Protein AF-A0A0Q5PG07-F1 (afdb_monomer_lite)

Structure (mmCIF, N/CA/C/O backbone):
data_AF-A0A0Q5PG07-F1
#
_entry.id   AF-A0A0Q5PG07-F1
#
loop_
_atom_site.group_PDB
_atom_site.id
_atom_site.type_symbol
_atom_site.label_atom_id
_atom_site.label_alt_id
_atom_site.label_comp_id
_atom_site.label_asym_id
_atom_site.label_entity_id
_atom_site.label_seq_id
_atom_site.pdbx_PDB_ins_code
_atom_site.Cartn_x
_atom_site.Cartn_y
_atom_site.Cartn_z
_atom_site.occupancy
_atom_site.B_iso_or_equiv
_atom_site.auth_seq_id
_atom_site.auth_comp_id
_atom_site.auth_asym_id
_atom_site.auth_atom_id
_atom_site.pdbx_PDB_model_num
ATOM 1 N N . MET A 1 1 ? 22.682 -9.432 -41.809 1.00 33.34 1 MET A N 1
ATOM 2 C CA . MET A 1 1 ? 21.881 -8.929 -40.675 1.00 33.34 1 MET A CA 1
ATOM 3 C C . MET A 1 1 ? 22.397 -7.545 -40.337 1.00 33.34 1 MET A C 1
ATOM 5 O O . MET A 1 1 ? 23.515 -7.446 -39.852 1.00 33.34 1 MET A O 1
ATOM 9 N N . GLN A 1 2 ? 21.659 -6.489 -40.675 1.00 31.22 2 GLN A N 1
ATOM 10 C CA . GLN A 1 2 ? 21.910 -5.176 -40.081 1.00 31.22 2 GLN A CA 1
ATOM 11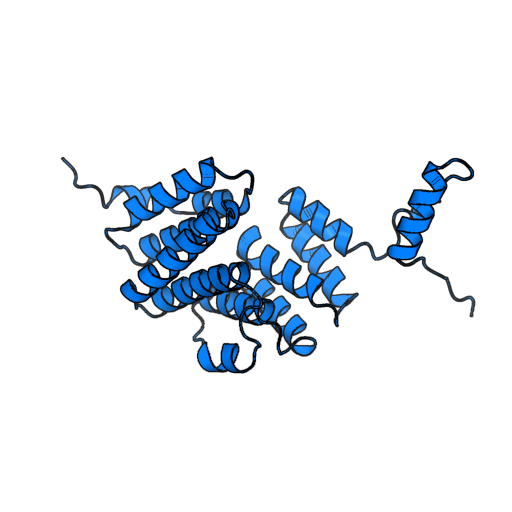 C C . GLN A 1 2 ? 21.267 -5.208 -38.696 1.00 31.22 2 GLN A C 1
ATOM 13 O O . GLN A 1 2 ? 20.063 -5.419 -38.592 1.00 31.22 2 GLN A O 1
ATOM 18 N N . ALA A 1 3 ? 22.082 -5.098 -37.650 1.00 30.95 3 ALA A N 1
ATOM 19 C CA . ALA A 1 3 ? 21.586 -4.846 -36.308 1.00 30.95 3 ALA A CA 1
ATOM 20 C C . ALA A 1 3 ? 21.079 -3.400 -36.282 1.00 30.95 3 ALA A C 1
ATOM 22 O O . ALA A 1 3 ? 21.866 -2.469 -36.458 1.00 30.95 3 ALA A O 1
ATOM 23 N N . THR A 1 4 ? 19.772 -3.213 -36.133 1.00 37.56 4 THR A N 1
ATOM 24 C CA . THR A 1 4 ? 19.194 -1.904 -35.836 1.00 37.56 4 THR A CA 1
ATOM 25 C C . THR A 1 4 ? 19.628 -1.558 -34.415 1.00 37.56 4 THR A C 1
ATOM 27 O O . THR A 1 4 ? 19.219 -2.218 -33.465 1.00 37.56 4 THR A O 1
ATOM 30 N N . ILE A 1 5 ? 20.546 -0.603 -34.268 1.00 48.62 5 ILE A N 1
ATOM 31 C CA . ILE A 1 5 ? 20.974 -0.105 -32.958 1.00 48.62 5 ILE A CA 1
ATOM 32 C C . ILE A 1 5 ? 19.879 0.855 -32.499 1.00 48.62 5 ILE A C 1
ATOM 34 O O . ILE A 1 5 ? 19.921 2.044 -32.811 1.00 48.62 5 ILE A O 1
ATOM 38 N N . GLU A 1 6 ? 18.852 0.325 -31.844 1.00 55.38 6 GLU A N 1
ATOM 39 C CA . GLU A 1 6 ? 17.862 1.159 -31.171 1.00 55.38 6 GLU A CA 1
ATOM 40 C C . GLU A 1 6 ? 18.513 1.773 -29.920 1.00 55.38 6 GLU A C 1
ATOM 42 O O . GLU A 1 6 ? 19.128 1.050 -29.129 1.00 55.38 6 GLU A O 1
ATOM 47 N N . PRO A 1 7 ? 18.484 3.108 -29.764 1.00 58.16 7 PRO A N 1
ATOM 48 C CA . PRO A 1 7 ? 19.095 3.764 -28.618 1.00 58.16 7 PRO A CA 1
ATOM 49 C C . PRO A 1 7 ? 18.337 3.400 -27.338 1.00 58.16 7 PRO A C 1
ATOM 51 O O . PRO A 1 7 ? 17.114 3.492 -27.284 1.00 58.16 7 PRO A O 1
ATOM 54 N N . THR A 1 8 ? 19.074 3.018 -26.294 1.00 64.12 8 THR A N 1
ATOM 55 C CA . THR A 1 8 ? 18.517 2.833 -24.947 1.00 64.12 8 THR A CA 1
ATOM 56 C C . THR A 1 8 ? 18.081 4.174 -24.354 1.00 64.12 8 THR A C 1
ATOM 58 O O . THR A 1 8 ? 18.558 5.225 -24.778 1.00 64.12 8 THR A O 1
ATOM 61 N N . GLU A 1 9 ? 17.229 4.160 -23.329 1.00 61.06 9 GLU A N 1
ATOM 62 C CA . GLU A 1 9 ? 16.719 5.374 -22.669 1.00 61.06 9 GLU A CA 1
ATOM 63 C C . GLU A 1 9 ? 17.849 6.274 -22.127 1.00 61.06 9 GLU A C 1
ATOM 65 O O . GLU A 1 9 ? 17.837 7.489 -22.315 1.00 61.06 9 GLU A O 1
ATOM 70 N N . ASN A 1 10 ? 18.916 5.673 -21.589 1.00 59.66 10 ASN A N 1
ATOM 71 C CA . ASN A 1 10 ? 20.125 6.397 -21.181 1.00 59.66 10 ASN A CA 1
ATOM 72 C C . ASN A 1 10 ? 20.857 7.052 -22.365 1.00 59.66 10 ASN A C 1
ATOM 74 O O . ASN A 1 10 ? 21.346 8.176 -22.249 1.00 59.66 10 ASN A O 1
ATOM 78 N N . ALA A 1 11 ? 20.933 6.366 -23.511 1.00 68.00 11 ALA A N 1
ATOM 79 C CA . ALA A 1 11 ? 21.526 6.931 -24.720 1.00 68.00 11 ALA A CA 1
ATOM 80 C C . ALA A 1 11 ? 20.650 8.058 -25.291 1.00 68.00 11 ALA A C 1
ATOM 82 O O . ALA A 1 11 ? 21.178 9.088 -25.704 1.00 68.00 11 ALA A O 1
ATOM 83 N N . ALA A 1 12 ? 19.325 7.902 -25.255 1.00 68.56 12 ALA A N 1
ATOM 84 C CA . ALA A 1 12 ? 18.359 8.924 -25.642 1.00 68.56 12 ALA A CA 1
ATOM 85 C C . ALA A 1 12 ? 18.483 10.189 -24.777 1.00 68.56 12 ALA A C 1
ATOM 87 O O . ALA A 1 12 ? 18.618 11.282 -25.325 1.00 68.56 12 ALA A O 1
ATOM 88 N N . ALA A 1 13 ? 18.544 10.044 -23.449 1.00 62.97 13 ALA A N 1
ATOM 89 C CA . ALA A 1 13 ? 18.707 11.157 -22.513 1.00 62.97 13 ALA A CA 1
ATOM 90 C C . ALA A 1 13 ? 20.027 11.919 -22.730 1.00 62.97 13 ALA A C 1
ATOM 92 O O . ALA A 1 13 ? 20.061 13.151 -22.717 1.00 62.97 13 ALA A O 1
ATOM 93 N N . GLN A 1 14 ? 21.126 11.201 -22.987 1.00 68.75 14 GLN A N 1
ATOM 94 C CA . GLN A 1 14 ? 22.420 11.822 -23.275 1.00 68.75 14 GLN A CA 1
ATOM 95 C C . GLN A 1 14 ? 22.417 12.567 -24.621 1.00 68.75 14 GLN A C 1
ATOM 97 O O . GLN A 1 14 ? 22.994 13.650 -24.736 1.00 68.75 14 GLN A O 1
ATOM 102 N N . ILE A 1 15 ? 21.736 12.017 -25.630 1.00 72.81 15 ILE A N 1
ATOM 103 C CA . ILE A 1 15 ? 21.563 12.653 -26.941 1.00 72.81 15 ILE A CA 1
ATOM 104 C C . ILE A 1 15 ? 20.667 13.897 -26.836 1.00 72.81 15 ILE A C 1
ATOM 106 O O . ILE A 1 15 ? 20.974 14.917 -27.457 1.00 72.81 15 ILE A O 1
ATOM 110 N N . GLU A 1 16 ? 19.595 13.849 -26.041 1.00 69.62 16 GLU A N 1
ATOM 111 C CA . GLU A 1 16 ? 18.730 15.000 -25.776 1.00 69.62 16 GLU A CA 1
ATOM 112 C C . GLU A 1 16 ? 19.514 16.135 -25.112 1.00 69.62 16 GLU A C 1
ATOM 114 O O . GLU A 1 16 ? 19.501 17.263 -25.613 1.00 69.62 16 GLU A O 1
ATOM 119 N N . PHE A 1 17 ? 20.262 15.826 -24.050 1.00 70.06 17 PHE A N 1
ATOM 120 C CA . PHE A 1 17 ? 21.088 16.791 -23.327 1.00 70.06 17 PHE A CA 1
ATOM 121 C C . PHE A 1 17 ? 22.093 17.506 -24.243 1.00 70.06 17 PHE A C 1
ATOM 123 O O . PHE A 1 17 ? 22.207 18.731 -24.210 1.00 70.06 17 PHE A O 1
ATOM 130 N N . GLU A 1 18 ? 22.788 16.769 -25.112 1.00 75.56 18 GLU A N 1
ATOM 131 C CA . GLU A 1 18 ? 23.736 17.360 -26.064 1.00 75.56 18 GLU A CA 1
ATOM 132 C C . GLU A 1 18 ? 23.033 18.148 -27.185 1.00 75.56 18 GLU A C 1
ATOM 134 O O . GLU A 1 18 ? 23.537 19.190 -27.610 1.00 75.56 18 GLU A O 1
ATOM 139 N N . SER A 1 19 ? 21.831 17.743 -27.617 1.00 77.38 19 SER A N 1
ATOM 140 C CA . SER A 1 19 ? 21.056 18.503 -28.612 1.00 77.38 19 SER A CA 1
ATOM 141 C C . SER A 1 19 ? 20.649 19.901 -28.112 1.00 77.38 19 SER A C 1
ATOM 143 O O . SER A 1 19 ? 20.630 20.860 -28.887 1.00 77.38 19 SER A O 1
ATOM 145 N N . GLN A 1 20 ? 20.410 20.052 -26.802 1.00 72.06 20 GLN A N 1
ATOM 146 C CA . GLN A 1 20 ? 20.064 21.331 -26.168 1.00 72.06 20 GLN A CA 1
ATOM 147 C C . GLN A 1 20 ? 21.247 22.312 -26.090 1.00 72.06 20 GLN A C 1
ATOM 149 O O . GLN A 1 20 ? 21.038 23.518 -25.954 1.00 72.06 20 GLN A O 1
ATOM 154 N N . ARG A 1 21 ? 22.491 21.828 -26.214 1.00 77.44 21 ARG A N 1
ATOM 155 C CA . ARG A 1 21 ? 23.713 22.657 -26.167 1.00 77.44 21 ARG A CA 1
ATOM 156 C C . ARG A 1 21 ? 24.058 23.307 -27.511 1.00 77.44 21 ARG A C 1
ATOM 158 O O . ARG A 1 21 ? 25.001 24.092 -27.578 1.00 77.44 21 ARG A O 1
ATOM 165 N N . GLY A 1 22 ? 23.255 23.037 -28.543 1.00 64.12 22 GLY A N 1
ATOM 166 C CA . GLY A 1 22 ? 23.395 23.596 -29.882 1.00 64.12 22 GLY A CA 1
ATOM 167 C C . GLY A 1 22 ? 24.448 22.849 -30.699 1.00 64.12 22 GLY A C 1
ATOM 168 O O . GLY A 1 22 ? 25.639 22.912 -30.416 1.00 64.12 22 GLY A O 1
ATOM 169 N N . GLY A 1 23 ? 24.010 22.145 -31.743 1.00 71.75 23 GLY A N 1
ATOM 170 C CA . GLY A 1 23 ? 24.919 21.429 -32.648 1.00 71.75 23 GLY A CA 1
ATOM 171 C C . GLY A 1 23 ? 24.227 20.445 -33.586 1.00 71.75 23 GLY A C 1
ATOM 172 O O . GLY A 1 23 ? 24.716 20.205 -34.685 1.00 71.75 23 GLY A O 1
ATOM 173 N N . PHE A 1 24 ? 23.067 19.920 -33.193 1.00 77.56 24 PHE A N 1
ATOM 174 C CA . PHE A 1 24 ? 22.175 19.130 -34.043 1.00 77.56 24 PHE A CA 1
ATOM 175 C C . PHE A 1 24 ? 20.787 19.030 -33.390 1.00 77.56 24 PHE A C 1
ATOM 177 O O . PHE A 1 24 ? 20.650 19.216 -32.184 1.00 77.56 24 PHE A O 1
ATOM 184 N N . THR A 1 25 ? 19.756 18.719 -34.177 1.00 74.50 25 THR A N 1
ATOM 185 C CA . THR A 1 25 ? 18.422 18.371 -33.664 1.00 74.50 25 THR A CA 1
ATOM 186 C C . THR A 1 25 ? 18.287 16.855 -33.668 1.00 74.50 25 THR A C 1
ATOM 188 O O . THR A 1 25 ? 18.406 16.230 -34.724 1.00 74.50 25 THR A O 1
ATOM 191 N N . ALA A 1 26 ? 18.063 16.254 -32.500 1.00 68.75 26 ALA A N 1
ATOM 192 C CA . ALA A 1 26 ? 17.883 14.812 -32.399 1.00 68.75 26 ALA A CA 1
ATOM 193 C C . ALA A 1 26 ? 16.580 14.375 -33.107 1.00 68.75 26 ALA A C 1
ATOM 195 O O . ALA A 1 26 ? 15.546 15.033 -32.953 1.00 68.75 26 ALA A O 1
ATOM 196 N N . PRO A 1 27 ? 16.591 13.278 -33.891 1.00 70.06 27 PRO A N 1
ATOM 197 C CA . PRO A 1 27 ? 15.373 12.737 -34.484 1.00 70.06 27 PRO A CA 1
ATOM 198 C C . PRO A 1 27 ? 14.351 12.366 -33.406 1.00 70.06 27 PRO A C 1
ATOM 200 O O . PRO A 1 27 ? 14.714 11.824 -32.364 1.00 70.06 27 PRO A O 1
ATOM 203 N N . LYS A 1 28 ? 13.056 12.570 -33.679 1.00 60.22 28 LYS A N 1
ATOM 204 C CA . LYS A 1 28 ? 11.976 12.260 -32.724 1.00 60.22 28 LYS A CA 1
ATOM 205 C C . LYS A 1 28 ? 12.009 10.806 -32.229 1.00 60.22 28 LYS A C 1
ATOM 207 O O . LYS A 1 28 ? 11.736 10.573 -31.067 1.00 60.22 28 LYS A O 1
ATOM 212 N N . ALA A 1 29 ? 12.412 9.859 -33.077 1.00 60.31 29 ALA A N 1
ATOM 213 C CA . ALA A 1 29 ? 12.568 8.445 -32.716 1.00 60.31 29 ALA A CA 1
ATOM 214 C C . ALA A 1 29 ? 13.730 8.158 -31.740 1.00 60.31 29 ALA A C 1
ATOM 216 O O . ALA A 1 29 ? 13.775 7.091 -31.147 1.00 60.31 29 ALA A O 1
ATOM 217 N N . VAL A 1 30 ? 14.678 9.088 -31.589 1.00 62.06 30 VAL A N 1
ATOM 218 C CA . VAL A 1 30 ? 15.785 9.002 -30.622 1.00 62.06 30 VAL A CA 1
ATOM 219 C C . VAL A 1 30 ? 15.411 9.680 -29.306 1.00 62.06 30 VAL A C 1
ATOM 221 O O . VAL A 1 30 ? 15.828 9.221 -28.256 1.00 62.06 30 VAL A O 1
ATOM 224 N N . LEU A 1 31 ? 14.608 10.748 -29.362 1.00 56.44 31 LEU A N 1
ATOM 225 C CA . LEU A 1 31 ? 14.049 11.425 -28.181 1.00 56.44 31 LEU A CA 1
ATOM 226 C C . LEU A 1 31 ? 12.860 10.670 -27.569 1.00 56.44 31 LEU A C 1
ATOM 228 O O . LEU A 1 31 ? 12.540 10.836 -26.401 1.00 56.44 31 LEU A O 1
ATOM 232 N N . GLN A 1 32 ? 12.185 9.861 -28.380 1.00 58.25 32 GLN A N 1
ATOM 233 C CA . GLN A 1 32 ? 11.109 8.962 -27.986 1.00 58.25 32 GLN A CA 1
ATOM 234 C C . GLN A 1 32 ? 11.487 7.561 -28.468 1.00 58.25 32 GLN A C 1
ATOM 236 O O . GLN A 1 32 ? 10.929 7.096 -29.471 1.00 58.25 32 GLN A O 1
ATOM 241 N N . PRO A 1 33 ? 12.500 6.928 -27.846 1.00 57.56 33 PRO A N 1
ATOM 242 C CA . PRO A 1 33 ? 12.874 5.574 -28.214 1.00 57.56 33 PRO A CA 1
ATOM 243 C C . PRO A 1 33 ? 11.658 4.655 -28.053 1.00 57.56 33 PRO A C 1
ATOM 245 O O . PRO A 1 33 ? 10.858 4.803 -27.123 1.00 57.56 33 PRO A O 1
ATOM 248 N N . GLN A 1 34 ? 11.502 3.701 -28.973 1.00 49.38 34 GLN A N 1
ATOM 249 C CA . GLN A 1 34 ? 10.618 2.564 -28.722 1.00 49.38 34 GLN A CA 1
ATOM 250 C C . GLN A 1 34 ? 11.059 1.923 -27.396 1.00 49.38 34 GLN A C 1
ATOM 252 O O . GLN A 1 34 ? 12.247 1.681 -27.209 1.00 49.38 34 GLN A O 1
ATOM 257 N N . GLY A 1 35 ? 10.130 1.721 -26.458 1.00 55.28 35 GLY A N 1
ATOM 258 C CA . GLY A 1 35 ? 10.460 1.194 -25.128 1.00 55.28 35 GLY A CA 1
ATOM 259 C C . GLY A 1 35 ? 10.564 2.220 -23.993 1.00 55.28 35 GLY A C 1
ATOM 260 O O . GLY A 1 35 ? 10.973 1.843 -22.902 1.00 55.28 35 GLY A O 1
ATOM 261 N N . SER A 1 36 ? 10.124 3.475 -24.165 1.00 73.69 36 SER A N 1
ATOM 262 C CA . SER A 1 36 ? 9.955 4.429 -23.046 1.00 73.69 36 SER A CA 1
ATOM 263 C C . SER A 1 36 ? 8.741 4.088 -22.152 1.00 73.69 36 SER A C 1
ATOM 265 O O . SER A 1 36 ? 7.904 4.946 -21.847 1.00 73.69 36 SER A O 1
ATOM 267 N N . PHE A 1 37 ? 8.566 2.810 -21.805 1.00 90.69 37 PHE A N 1
ATOM 268 C CA . PHE A 1 37 ? 7.412 2.327 -21.049 1.00 90.69 37 PHE A CA 1
ATOM 269 C C . PHE A 1 37 ? 7.395 2.891 -19.628 1.00 90.69 37 PHE A C 1
ATOM 271 O O . PHE A 1 37 ? 6.318 3.206 -19.129 1.00 90.69 37 PHE A O 1
ATOM 278 N N . GLU A 1 38 ? 8.568 3.087 -19.014 1.00 91.44 38 GLU A N 1
ATOM 279 C CA . GLU A 1 38 ? 8.707 3.783 -17.732 1.00 91.44 38 GLU A CA 1
ATOM 280 C C . GLU A 1 38 ? 8.146 5.203 -17.818 1.00 91.44 38 GLU A C 1
ATOM 282 O O . GLU A 1 38 ? 7.210 5.549 -17.093 1.00 91.44 38 GLU A O 1
ATOM 287 N N . ALA A 1 39 ? 8.665 6.009 -18.749 1.00 89.44 39 ALA A N 1
ATOM 288 C CA . ALA A 1 39 ? 8.233 7.391 -18.922 1.00 89.44 39 ALA A CA 1
ATOM 289 C C . ALA A 1 39 ? 6.724 7.483 -19.204 1.00 89.44 39 ALA A C 1
ATOM 291 O O . ALA A 1 39 ? 6.031 8.288 -18.582 1.00 89.44 39 ALA A O 1
ATOM 292 N N . ALA A 1 40 ? 6.199 6.612 -20.073 1.00 91.31 40 ALA A N 1
ATOM 293 C CA . ALA A 1 40 ? 4.772 6.546 -20.378 1.00 91.31 40 ALA A CA 1
ATOM 294 C C . ALA A 1 40 ? 3.932 6.172 -19.145 1.00 91.31 40 ALA A C 1
ATOM 296 O O . ALA A 1 40 ? 2.879 6.765 -18.908 1.00 91.31 40 ALA A O 1
ATOM 297 N N . ALA A 1 41 ? 4.400 5.220 -18.334 1.00 94.56 41 ALA A N 1
ATOM 298 C CA . ALA A 1 41 ? 3.711 4.801 -17.123 1.00 94.56 41 ALA A CA 1
ATOM 299 C C . ALA A 1 41 ? 3.689 5.921 -16.072 1.00 94.56 41 ALA A C 1
ATOM 301 O O . ALA A 1 41 ? 2.635 6.220 -15.503 1.00 94.56 41 ALA A O 1
ATOM 302 N N . ILE A 1 42 ? 4.825 6.588 -15.852 1.00 92.56 42 ILE A N 1
ATOM 303 C CA . ILE A 1 42 ? 4.950 7.717 -14.922 1.00 92.56 42 ILE A CA 1
ATOM 304 C C . ILE A 1 42 ? 4.097 8.906 -15.387 1.00 92.56 42 ILE A C 1
ATOM 306 O O . ILE A 1 42 ? 3.388 9.500 -14.573 1.00 92.56 42 ILE A O 1
ATOM 310 N N . GLU A 1 43 ? 4.116 9.233 -16.681 1.00 92.25 43 GLU A N 1
ATOM 311 C CA . GLU A 1 43 ? 3.302 10.305 -17.266 1.00 92.25 43 GLU A CA 1
ATOM 312 C C . GLU A 1 43 ? 1.803 10.018 -17.109 1.00 92.25 43 GLU A C 1
ATOM 314 O O . GLU A 1 43 ? 1.051 10.889 -16.662 1.00 92.25 43 GLU A O 1
ATOM 319 N N . ALA A 1 44 ? 1.365 8.794 -17.423 1.00 94.12 44 ALA A N 1
ATOM 320 C CA . ALA A 1 44 ? -0.024 8.378 -17.264 1.00 94.12 44 ALA A CA 1
ATOM 321 C C . ALA A 1 44 ? -0.464 8.420 -15.793 1.00 94.12 44 ALA A C 1
ATOM 323 O O . ALA A 1 44 ? -1.520 8.977 -15.490 1.00 94.12 44 ALA A O 1
ATOM 324 N N . ARG A 1 45 ? 0.378 7.945 -14.859 1.00 93.00 45 ARG A N 1
ATOM 325 C CA . ARG A 1 45 ? 0.131 8.079 -13.412 1.00 93.00 45 ARG A CA 1
ATOM 326 C C . ARG A 1 45 ? -0.030 9.545 -13.012 1.00 93.00 45 ARG A C 1
ATOM 328 O O . ARG A 1 45 ? -0.961 9.872 -12.286 1.00 93.00 45 ARG A O 1
ATOM 335 N N . GLY A 1 46 ? 0.854 10.426 -13.483 1.00 88.50 46 GLY A N 1
ATOM 336 C CA . GLY A 1 46 ? 0.801 11.861 -13.183 1.00 88.50 46 GLY A CA 1
ATOM 337 C C . GLY A 1 46 ? -0.467 12.554 -13.694 1.00 88.50 46 GLY A C 1
ATOM 338 O O . GLY A 1 46 ? -0.866 13.580 -13.150 1.00 88.50 46 GLY A O 1
ATOM 339 N N . ARG A 1 47 ? -1.117 11.982 -14.715 1.00 91.38 47 ARG A N 1
ATOM 340 C CA . ARG A 1 47 ? -2.420 12.419 -15.245 1.00 91.38 47 ARG A CA 1
ATOM 341 C C . ARG A 1 47 ? -3.616 11.701 -14.617 1.00 91.38 47 ARG A C 1
ATOM 343 O O . ARG A 1 47 ? -4.735 11.947 -15.056 1.00 91.38 47 ARG A O 1
ATOM 350 N N . GLU A 1 48 ? -3.385 10.828 -13.635 1.00 89.88 48 GLU A N 1
ATOM 351 C CA . GLU A 1 48 ? -4.404 9.953 -13.034 1.00 89.88 48 GLU A CA 1
ATOM 352 C C . GLU A 1 48 ? -5.095 9.044 -14.073 1.00 89.88 48 GLU A C 1
ATOM 354 O O . GLU A 1 48 ? -6.212 8.565 -13.876 1.00 89.88 48 GLU A O 1
ATOM 359 N N . ASP A 1 49 ? -4.418 8.773 -15.193 1.00 93.75 49 ASP A N 1
ATOM 360 C CA . ASP A 1 49 ? -4.875 7.851 -16.228 1.00 93.75 49 ASP A CA 1
ATOM 361 C C . ASP A 1 49 ? -4.445 6.429 -15.863 1.00 93.75 49 ASP A C 1
ATOM 363 O O . ASP A 1 49 ? -3.454 5.882 -16.357 1.00 93.75 49 ASP A O 1
ATOM 367 N N . TRP A 1 50 ? -5.171 5.850 -14.907 1.00 93.62 50 TRP A N 1
ATOM 368 C CA . TRP A 1 50 ? -4.800 4.586 -14.276 1.00 93.62 50 TRP A CA 1
ATOM 369 C C . TRP A 1 50 ? -4.749 3.415 -15.256 1.00 93.62 50 TRP A C 1
ATOM 371 O O . TRP A 1 50 ? -3.878 2.559 -15.124 1.00 93.62 50 TRP A O 1
ATOM 381 N N . ASN A 1 51 ? -5.634 3.391 -16.256 1.00 93.69 51 ASN A N 1
ATOM 382 C CA . ASN A 1 51 ? -5.645 2.332 -17.265 1.00 93.69 51 ASN A CA 1
ATOM 383 C C . ASN A 1 51 ? -4.363 2.374 -18.099 1.00 93.69 51 ASN A C 1
ATOM 385 O O . ASN A 1 51 ? -3.651 1.373 -18.171 1.00 93.69 51 ASN A O 1
ATOM 389 N N . ASN A 1 52 ? -4.010 3.547 -18.635 1.00 94.50 52 ASN A N 1
ATOM 390 C CA . ASN A 1 52 ? -2.779 3.695 -19.409 1.00 94.50 52 ASN A CA 1
ATOM 391 C C . ASN A 1 52 ? -1.529 3.488 -18.542 1.00 94.50 52 ASN A C 1
ATOM 393 O O . ASN A 1 52 ? -0.556 2.895 -19.003 1.00 94.50 52 ASN A O 1
ATOM 397 N N . ALA A 1 53 ? -1.552 3.904 -17.273 1.00 96.12 53 ALA A N 1
ATOM 398 C CA . ALA A 1 53 ? -0.445 3.666 -16.350 1.00 96.12 53 ALA A CA 1
ATOM 399 C C . ALA A 1 53 ? -0.236 2.168 -16.067 1.00 96.12 53 ALA A C 1
ATOM 401 O O . ALA A 1 53 ? 0.904 1.712 -15.972 1.00 96.12 53 ALA A O 1
ATOM 402 N N . ILE A 1 54 ? -1.318 1.387 -15.971 1.00 97.31 54 ILE A N 1
ATOM 403 C CA . ILE A 1 54 ? -1.259 -0.071 -15.814 1.00 97.31 54 ILE A CA 1
ATOM 404 C C . ILE A 1 54 ? -0.756 -0.736 -17.097 1.00 97.31 54 ILE A C 1
ATOM 406 O O . ILE A 1 54 ? 0.133 -1.579 -17.020 1.00 97.31 54 ILE A O 1
ATOM 410 N N . GLU A 1 55 ? -1.278 -0.368 -18.268 1.00 96.31 55 GLU A N 1
ATOM 411 C CA . GLU A 1 55 ? -0.852 -0.941 -19.555 1.00 96.31 55 GLU A CA 1
ATOM 412 C C . GLU A 1 55 ? 0.628 -0.648 -19.855 1.00 96.31 55 GLU A C 1
ATOM 414 O O . GLU A 1 55 ? 1.402 -1.548 -20.207 1.00 96.31 55 GLU A O 1
ATOM 419 N N . ALA A 1 56 ? 1.059 0.598 -19.642 1.00 95.44 56 ALA A N 1
ATOM 420 C CA . ALA A 1 56 ? 2.457 0.985 -19.778 1.00 95.44 56 ALA A CA 1
ATOM 421 C C . ALA A 1 56 ? 3.332 0.308 -18.713 1.00 95.44 56 ALA A C 1
ATOM 423 O O . ALA A 1 56 ? 4.397 -0.205 -19.042 1.00 95.44 56 ALA A O 1
ATOM 424 N N . GLY A 1 57 ? 2.869 0.211 -17.462 1.00 96.88 57 GLY A N 1
ATOM 425 C CA . GLY A 1 57 ? 3.580 -0.490 -16.390 1.00 96.88 57 GLY A CA 1
ATOM 426 C C . GLY A 1 57 ? 3.733 -1.995 -16.642 1.00 96.88 57 GLY A C 1
ATOM 427 O O . GLY A 1 57 ? 4.773 -2.568 -16.326 1.00 96.88 57 GLY A O 1
ATOM 428 N N . GLN A 1 58 ? 2.741 -2.646 -17.260 1.00 97.50 58 GLN A N 1
ATOM 429 C CA . GLN A 1 58 ? 2.848 -4.038 -17.717 1.00 97.50 58 GLN A CA 1
ATOM 430 C C . GLN A 1 58 ? 3.913 -4.177 -18.801 1.00 97.50 58 GLN A C 1
ATOM 432 O O . GLN A 1 58 ? 4.737 -5.088 -18.738 1.00 97.50 58 GLN A O 1
ATOM 437 N N . SER A 1 59 ? 3.923 -3.256 -19.765 1.00 95.88 59 SER A N 1
ATOM 438 C CA . SER A 1 59 ? 4.938 -3.224 -20.820 1.00 95.88 59 SER A CA 1
ATOM 439 C C . SER A 1 59 ? 6.335 -2.989 -20.242 1.00 95.88 59 SER A C 1
ATOM 441 O O . SER A 1 59 ? 7.263 -3.711 -20.592 1.00 95.88 59 SER A O 1
ATOM 443 N N . TRP A 1 60 ? 6.466 -2.081 -19.269 1.00 95.94 60 TRP A N 1
ATOM 444 C CA . TRP A 1 60 ? 7.712 -1.826 -18.545 1.00 95.94 60 TRP A CA 1
ATOM 445 C C . TRP A 1 60 ? 8.187 -3.060 -17.767 1.00 95.94 60 TRP A C 1
ATOM 447 O O . TRP A 1 60 ? 9.356 -3.424 -17.845 1.00 95.94 60 TRP A O 1
ATOM 457 N N . GLN A 1 61 ? 7.289 -3.771 -17.078 1.00 96.81 61 GLN A N 1
ATOM 458 C CA . GLN A 1 61 ? 7.644 -5.003 -16.367 1.00 96.81 61 GLN A CA 1
ATOM 459 C C . GLN A 1 61 ? 8.049 -6.142 -17.311 1.00 96.81 61 GLN A C 1
ATOM 461 O O . GLN A 1 61 ? 8.907 -6.946 -16.955 1.00 96.81 61 GLN A O 1
ATOM 466 N N . MET A 1 62 ? 7.447 -6.232 -18.499 1.00 94.81 62 MET A N 1
ATOM 467 C CA . MET A 1 62 ? 7.846 -7.214 -19.511 1.00 94.81 62 MET A CA 1
ATOM 468 C C . MET A 1 62 ? 9.195 -6.875 -20.151 1.00 94.81 62 MET A C 1
ATOM 470 O O . MET A 1 62 ? 9.968 -7.789 -20.430 1.00 94.81 62 MET A O 1
ATOM 474 N N . ASP A 1 63 ? 9.470 -5.589 -20.366 1.00 92.75 63 ASP A N 1
ATOM 475 C CA . ASP A 1 63 ? 10.732 -5.092 -20.919 1.00 92.75 63 ASP A CA 1
ATOM 476 C C . ASP A 1 63 ? 11.893 -5.241 -19.922 1.00 92.75 63 ASP A C 1
ATOM 478 O O . ASP A 1 63 ? 12.985 -5.688 -20.275 1.00 92.75 63 ASP A O 1
ATOM 482 N N . GLN A 1 64 ? 11.630 -4.969 -18.640 1.00 93.00 64 GLN A N 1
ATOM 483 C CA . GLN A 1 64 ? 12.618 -5.008 -17.560 1.00 93.00 64 GLN A CA 1
ATOM 484 C C . GLN A 1 64 ? 12.232 -6.017 -16.457 1.00 93.00 64 GLN A C 1
ATOM 486 O O . GLN A 1 64 ? 12.051 -5.646 -15.295 1.00 93.00 64 GLN A O 1
ATOM 491 N N . PRO A 1 65 ? 12.150 -7.326 -16.762 1.00 91.44 65 PRO A N 1
ATOM 492 C CA . PRO A 1 65 ? 11.580 -8.330 -15.856 1.00 91.44 65 PRO A CA 1
ATOM 493 C C . PRO A 1 65 ? 12.432 -8.624 -14.614 1.00 91.44 65 PRO A C 1
ATOM 495 O O . PRO A 1 65 ? 11.945 -9.239 -13.664 1.00 91.44 65 PRO A O 1
ATOM 498 N N . PHE A 1 66 ? 13.704 -8.217 -14.616 1.00 92.38 66 PHE A N 1
ATOM 499 C CA . PHE A 1 66 ? 14.617 -8.391 -13.484 1.00 92.38 66 PHE A CA 1
ATOM 500 C C . PHE A 1 66 ? 14.729 -7.144 -12.599 1.00 92.38 66 PHE A C 1
ATOM 502 O O . PHE A 1 66 ? 15.181 -7.256 -11.459 1.00 92.38 66 PHE A O 1
ATOM 509 N N . ALA A 1 67 ? 14.302 -5.980 -13.097 1.00 94.06 67 ALA A N 1
ATOM 510 C CA . ALA A 1 67 ? 14.274 -4.742 -12.331 1.00 94.06 67 ALA A CA 1
ATOM 511 C C . ALA A 1 67 ? 13.140 -4.780 -11.296 1.00 94.06 67 ALA A C 1
ATOM 513 O O . ALA A 1 67 ? 12.102 -5.421 -11.493 1.00 94.06 67 ALA A O 1
ATOM 514 N N . VAL A 1 68 ? 13.341 -4.113 -10.163 1.00 96.12 68 VAL A N 1
ATOM 515 C CA . VAL A 1 68 ? 12.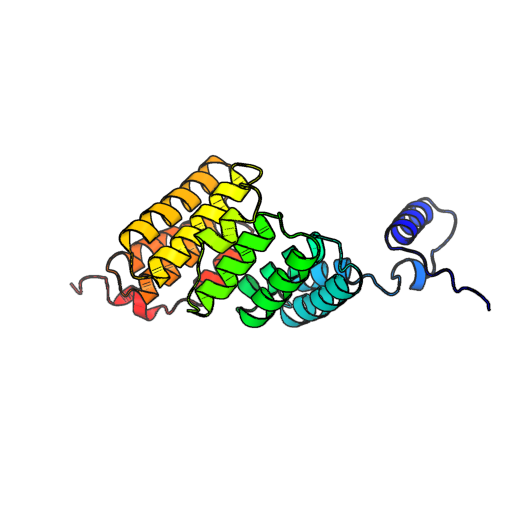362 -4.102 -9.067 1.00 96.12 68 VAL A CA 1
ATOM 516 C C . VAL A 1 68 ? 11.334 -2.987 -9.253 1.00 96.12 68 VAL A C 1
ATOM 518 O O . VAL A 1 68 ? 10.152 -3.152 -8.949 1.00 96.12 68 VAL A O 1
ATOM 521 N N . GLU A 1 69 ? 11.784 -1.881 -9.829 1.00 96.44 69 GLU A N 1
ATOM 522 C CA . GLU A 1 69 ? 11.076 -0.644 -10.123 1.00 96.44 69 GLU A CA 1
ATOM 523 C C . GLU A 1 69 ? 9.765 -0.865 -10.894 1.00 96.44 69 GLU A C 1
ATOM 525 O O . GLU A 1 69 ? 8.722 -0.473 -10.361 1.00 96.44 69 GLU A O 1
ATOM 530 N N . PRO A 1 70 ? 9.734 -1.557 -12.054 1.00 96.75 70 PRO A N 1
ATOM 531 C CA . PRO A 1 70 ? 8.488 -1.767 -12.792 1.00 96.75 70 PRO A CA 1
ATOM 532 C C . PRO A 1 70 ? 7.458 -2.573 -11.998 1.00 96.75 70 PRO A C 1
ATOM 534 O O . PRO A 1 70 ? 6.265 -2.272 -12.020 1.00 96.75 70 PRO A O 1
ATOM 537 N N . ALA A 1 71 ? 7.906 -3.590 -11.258 1.00 98.12 71 ALA A N 1
ATOM 538 C CA . ALA A 1 71 ? 7.024 -4.420 -10.449 1.00 98.12 71 ALA A CA 1
ATOM 539 C C . ALA A 1 71 ? 6.446 -3.644 -9.258 1.00 98.12 71 ALA A C 1
ATOM 541 O O . ALA A 1 71 ? 5.257 -3.776 -8.947 1.00 98.12 71 ALA A O 1
ATOM 542 N N . MET A 1 72 ? 7.269 -2.827 -8.595 1.00 97.75 72 MET A N 1
ATOM 543 C CA . MET A 1 72 ? 6.828 -1.953 -7.508 1.00 97.75 72 MET A CA 1
ATOM 544 C C . MET A 1 72 ? 5.838 -0.907 -8.017 1.00 97.75 72 MET A C 1
ATOM 546 O O . MET A 1 72 ? 4.763 -0.764 -7.438 1.00 97.75 72 MET A O 1
ATOM 550 N N . PHE A 1 73 ? 6.165 -0.235 -9.123 1.00 97.75 73 PHE A N 1
ATOM 551 C CA . PHE A 1 73 ? 5.303 0.758 -9.754 1.00 97.75 73 PHE A CA 1
ATOM 552 C C . PHE A 1 73 ? 3.951 0.155 -10.141 1.00 97.75 73 PHE A C 1
ATOM 554 O O . PHE A 1 73 ? 2.907 0.641 -9.707 1.00 97.75 73 PHE A O 1
ATOM 561 N N . LEU A 1 74 ? 3.962 -0.932 -10.919 1.00 98.44 74 LEU A N 1
ATOM 562 C CA . LEU A 1 74 ? 2.741 -1.533 -11.445 1.00 98.44 74 LEU A CA 1
ATOM 563 C C . LEU A 1 74 ? 1.857 -2.075 -10.320 1.00 98.44 74 LEU A C 1
ATOM 565 O O . LEU A 1 74 ? 0.645 -1.863 -10.336 1.00 98.44 74 LEU A O 1
ATOM 569 N N . SER A 1 75 ? 2.451 -2.741 -9.323 1.00 98.50 75 SER A N 1
ATOM 570 C CA . SER A 1 75 ? 1.684 -3.243 -8.179 1.00 98.50 75 SER A CA 1
ATOM 571 C C . SER A 1 75 ? 1.061 -2.117 -7.352 1.00 98.50 75 SER A C 1
ATOM 573 O O . SER A 1 75 ? -0.084 -2.250 -6.922 1.00 98.50 75 SER A O 1
ATOM 575 N N . TYR A 1 76 ? 1.761 -0.993 -7.188 1.00 97.06 76 TYR A N 1
ATOM 576 C CA . TYR A 1 76 ? 1.231 0.184 -6.505 1.00 97.06 76 TYR A CA 1
ATOM 577 C C .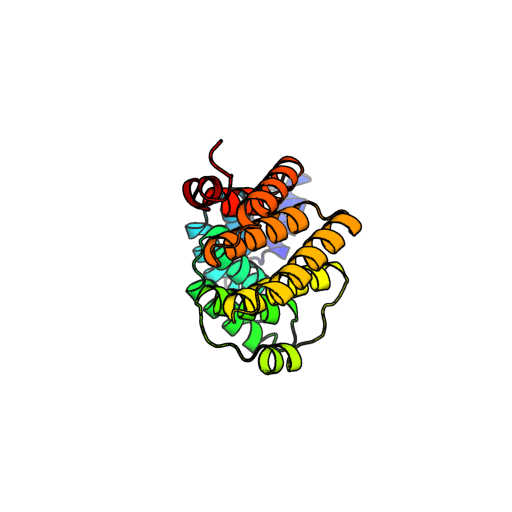 TYR A 1 76 ? 0.084 0.837 -7.283 1.00 97.06 76 TYR A C 1
ATOM 579 O O . TYR A 1 76 ? -1.003 1.021 -6.739 1.00 97.06 76 TYR A O 1
ATOM 587 N N . VAL A 1 77 ? 0.299 1.162 -8.560 1.00 96.94 77 VAL A N 1
ATOM 588 C CA . VAL A 1 77 ? -0.686 1.881 -9.381 1.00 96.94 77 VAL A CA 1
ATOM 589 C C . VAL A 1 77 ? -1.948 1.050 -9.598 1.00 96.94 77 VAL A C 1
ATOM 591 O O . VAL A 1 77 ? -3.052 1.581 -9.480 1.00 96.94 77 VAL A O 1
ATOM 594 N N . ALA A 1 78 ? -1.812 -0.257 -9.832 1.00 98.12 78 ALA A N 1
ATOM 595 C CA . ALA A 1 78 ? -2.965 -1.142 -9.930 1.00 98.12 78 ALA A CA 1
ATOM 596 C C . ALA A 1 78 ? -3.786 -1.158 -8.630 1.00 98.12 78 ALA A C 1
ATOM 598 O O . ALA A 1 78 ? -5.010 -1.068 -8.676 1.00 98.12 78 ALA A O 1
ATOM 599 N N . ALA A 1 79 ? -3.128 -1.218 -7.467 1.00 97.44 79 ALA A N 1
ATOM 600 C CA . ALA A 1 79 ? -3.815 -1.335 -6.184 1.00 97.44 79 ALA A CA 1
ATOM 601 C C . ALA A 1 79 ? -4.410 -0.010 -5.678 1.00 97.44 79 ALA A C 1
ATOM 603 O O . ALA A 1 79 ? -5.567 0.026 -5.268 1.00 97.44 79 ALA A O 1
ATOM 604 N N . VAL A 1 80 ? -3.621 1.065 -5.668 1.00 93.94 80 VAL A N 1
ATOM 605 C CA . VAL A 1 80 ? -4.021 2.370 -5.116 1.00 93.94 80 VAL A CA 1
ATOM 606 C C . VAL A 1 80 ? -4.808 3.168 -6.155 1.00 93.94 80 VAL A C 1
ATOM 608 O O . VAL A 1 80 ? -5.911 3.639 -5.872 1.00 93.94 80 VAL A O 1
ATOM 611 N N . GLY A 1 81 ? -4.270 3.253 -7.374 1.00 91.94 81 GLY A N 1
ATOM 612 C CA . GLY A 1 81 ? -4.855 3.967 -8.509 1.00 91.94 81 GLY A CA 1
ATOM 613 C C . GLY A 1 81 ? -6.181 3.375 -8.966 1.00 91.94 81 GLY A C 1
ATOM 614 O O . GLY A 1 81 ? -7.196 4.062 -8.948 1.00 91.94 81 GLY A O 1
ATOM 615 N N . ALA A 1 82 ? -6.193 2.094 -9.335 1.00 93.38 82 ALA A N 1
ATOM 616 C CA . ALA A 1 82 ? -7.353 1.471 -9.983 1.00 93.38 82 ALA A CA 1
ATOM 617 C C . ALA A 1 82 ? -8.192 0.541 -9.089 1.00 93.38 82 ALA A C 1
ATOM 619 O O . ALA A 1 82 ? -9.245 0.086 -9.526 1.00 93.38 82 ALA A O 1
ATOM 620 N N . GLU A 1 83 ? -7.732 0.217 -7.876 1.00 95.50 83 GLU A N 1
ATOM 621 C CA . GLU A 1 83 ? -8.288 -0.873 -7.045 1.00 95.50 83 GLU A CA 1
ATOM 622 C C . GLU A 1 83 ? -8.352 -2.232 -7.771 1.00 95.50 83 GLU A C 1
ATOM 624 O O . GLU A 1 83 ? -9.072 -3.144 -7.360 1.00 95.50 83 GLU A O 1
ATOM 629 N N . ASP A 1 84 ? -7.536 -2.418 -8.816 1.00 97.75 84 ASP A N 1
ATOM 630 C CA . ASP A 1 84 ? -7.324 -3.706 -9.474 1.00 97.75 84 ASP A CA 1
ATOM 631 C C . ASP A 1 84 ? -6.293 -4.516 -8.679 1.00 97.75 84 ASP A C 1
ATOM 633 O O . ASP A 1 84 ? -5.123 -4.689 -9.041 1.00 97.75 84 ASP A O 1
ATOM 637 N N . TYR A 1 85 ? -6.748 -5.028 -7.538 1.00 98.19 85 TYR A N 1
ATOM 638 C CA . TYR A 1 85 ? -5.920 -5.831 -6.644 1.00 98.19 85 TYR A CA 1
ATOM 639 C C . TYR A 1 85 ? -5.448 -7.142 -7.288 1.00 98.19 85 TYR A C 1
ATOM 641 O O . TYR A 1 85 ? -4.410 -7.677 -6.897 1.00 98.19 85 TYR A O 1
ATOM 649 N N . ALA A 1 86 ? -6.163 -7.650 -8.297 1.00 98.19 86 ALA A N 1
ATOM 650 C CA . ALA A 1 86 ? -5.751 -8.839 -9.030 1.00 98.19 86 ALA A CA 1
ATOM 651 C C . ALA A 1 86 ? -4.549 -8.541 -9.940 1.00 98.19 86 ALA A C 1
ATOM 653 O O . ALA A 1 86 ? -3.611 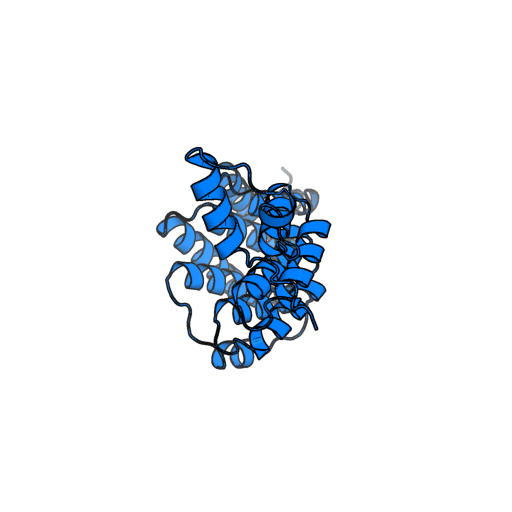-9.341 -9.992 1.00 98.19 86 ALA A O 1
ATOM 654 N N . ALA A 1 87 ? -4.541 -7.401 -10.639 1.00 98.12 87 ALA A N 1
ATOM 655 C CA . ALA A 1 87 ? -3.371 -6.936 -11.381 1.00 98.12 87 ALA A CA 1
ATOM 656 C C . ALA A 1 87 ? -2.199 -6.627 -10.448 1.00 98.12 87 ALA A C 1
ATOM 658 O O . ALA A 1 87 ? -1.077 -7.050 -10.732 1.00 98.12 87 ALA A O 1
ATOM 659 N N . ALA A 1 88 ? -2.462 -5.991 -9.304 1.00 98.62 88 ALA A N 1
ATOM 660 C CA . ALA A 1 88 ? -1.433 -5.713 -8.311 1.00 98.62 88 ALA A CA 1
ATOM 661 C C . ALA A 1 88 ? -0.763 -6.990 -7.782 1.00 98.62 88 ALA A C 1
ATOM 663 O O . ALA A 1 88 ? 0.465 -7.072 -7.715 1.00 98.62 88 ALA A O 1
ATOM 664 N N . GLU A 1 89 ? -1.559 -8.018 -7.468 1.00 98.31 89 GLU A N 1
ATOM 665 C CA . GLU A 1 89 ? -1.050 -9.327 -7.059 1.00 98.31 89 GLU A CA 1
ATOM 666 C C . GLU A 1 89 ? -0.181 -9.956 -8.154 1.00 98.31 89 GLU A C 1
ATOM 668 O O . GLU A 1 89 ? 0.917 -10.431 -7.857 1.00 98.31 89 GLU A O 1
ATOM 673 N N . ARG A 1 90 ? -0.646 -9.966 -9.413 1.00 98.25 90 ARG A N 1
ATOM 674 C CA . ARG A 1 90 ? 0.128 -10.524 -10.536 1.00 98.25 90 ARG A CA 1
ATOM 675 C C . ARG A 1 90 ? 1.474 -9.815 -10.683 1.00 98.25 90 ARG A C 1
ATOM 677 O O . ARG A 1 90 ? 2.501 -10.490 -10.730 1.00 98.25 90 ARG A O 1
ATOM 684 N N . ALA A 1 91 ? 1.470 -8.484 -10.680 1.00 98.50 91 ALA A N 1
ATOM 685 C CA . ALA A 1 91 ? 2.673 -7.670 -10.809 1.00 98.50 91 ALA A CA 1
ATOM 686 C C . ALA A 1 91 ? 3.677 -7.939 -9.679 1.00 98.50 91 ALA A C 1
ATOM 688 O O . ALA A 1 91 ? 4.856 -8.189 -9.942 1.00 98.50 91 ALA A O 1
ATOM 689 N N . ALA A 1 92 ? 3.208 -7.966 -8.427 1.00 97.88 92 ALA A N 1
ATOM 690 C CA . ALA A 1 92 ? 4.059 -8.240 -7.275 1.00 97.88 92 ALA A CA 1
ATOM 691 C C . ALA A 1 92 ? 4.621 -9.671 -7.311 1.00 97.88 92 ALA A C 1
ATOM 693 O O . ALA A 1 92 ? 5.807 -9.874 -7.054 1.00 97.88 92 ALA A O 1
ATOM 694 N N . ARG A 1 93 ? 3.814 -10.675 -7.688 1.00 96.94 93 ARG A N 1
ATOM 695 C CA . ARG A 1 93 ? 4.289 -12.062 -7.839 1.00 96.94 93 ARG A CA 1
ATOM 696 C C . ARG A 1 93 ? 5.375 -12.184 -8.901 1.00 96.94 93 ARG A C 1
ATOM 698 O O . ARG A 1 93 ? 6.381 -12.828 -8.623 1.00 96.94 93 ARG A O 1
ATOM 705 N N . ILE A 1 94 ? 5.193 -11.561 -10.068 1.00 97.06 94 ILE A N 1
ATOM 706 C CA . ILE A 1 94 ? 6.196 -11.549 -11.144 1.00 97.06 94 ILE A CA 1
ATOM 707 C C . ILE A 1 94 ? 7.492 -10.904 -10.645 1.00 97.06 94 ILE A C 1
ATOM 709 O O . ILE A 1 94 ? 8.546 -11.532 -10.713 1.00 97.06 94 ILE A O 1
ATOM 713 N N . GLY A 1 95 ? 7.413 -9.711 -10.046 1.00 97.06 95 GLY A N 1
ATOM 714 C CA . GLY A 1 95 ? 8.589 -9.020 -9.509 1.00 97.06 95 GLY A CA 1
ATOM 715 C C . GLY A 1 95 ? 9.344 -9.846 -8.470 1.00 97.06 95 GLY A C 1
ATOM 716 O O . GLY A 1 95 ? 10.572 -9.891 -8.481 1.00 97.06 95 GLY A O 1
ATOM 717 N N . ARG A 1 96 ? 8.622 -10.568 -7.605 1.00 95.88 96 ARG A N 1
ATOM 718 C CA . ARG A 1 96 ? 9.220 -11.433 -6.580 1.00 95.88 96 ARG A CA 1
ATOM 719 C C . ARG A 1 96 ? 9.917 -12.675 -7.125 1.00 95.88 96 ARG A C 1
ATOM 721 O O . ARG A 1 96 ? 10.708 -13.257 -6.388 1.00 95.88 96 ARG A O 1
ATOM 728 N N . VAL A 1 97 ? 9.659 -13.096 -8.365 1.00 95.88 97 VAL A N 1
ATOM 729 C CA . VAL A 1 97 ? 10.441 -14.180 -8.984 1.00 95.88 97 VAL A CA 1
ATOM 730 C C . VAL A 1 97 ? 11.895 -13.738 -9.143 1.00 95.88 97 VAL A C 1
ATOM 732 O O . VAL A 1 97 ? 12.799 -14.476 -8.756 1.00 95.88 97 VAL A O 1
ATOM 735 N N . ALA A 1 98 ? 12.117 -12.524 -9.653 1.00 94.06 98 ALA A N 1
ATOM 736 C CA . ALA A 1 98 ? 13.454 -11.954 -9.813 1.00 94.06 98 ALA A CA 1
ATOM 737 C C . ALA A 1 98 ? 14.010 -11.362 -8.506 1.00 94.06 98 ALA A C 1
ATOM 739 O O . ALA A 1 98 ? 15.205 -11.460 -8.238 1.00 94.06 98 ALA A O 1
ATOM 740 N N . ASN A 1 99 ? 13.137 -10.800 -7.665 1.00 95.94 99 ASN A N 1
ATOM 741 C CA . ASN A 1 99 ? 13.496 -10.045 -6.464 1.00 95.94 99 ASN A CA 1
ATOM 742 C C . ASN A 1 99 ? 12.845 -10.641 -5.196 1.00 95.94 99 ASN A C 1
ATOM 744 O O . ASN A 1 99 ? 12.057 -9.978 -4.518 1.00 95.94 99 ASN A O 1
ATOM 748 N N . PRO A 1 100 ? 13.139 -11.906 -4.831 1.00 94.88 100 PRO A N 1
ATOM 749 C CA . PRO A 1 100 ? 12.384 -12.638 -3.806 1.00 94.88 100 PRO A CA 1
ATOM 750 C C . PRO A 1 100 ? 12.506 -12.064 -2.393 1.00 94.88 100 PRO A C 1
ATOM 752 O O . PRO A 1 100 ? 11.610 -12.287 -1.573 1.00 94.88 100 PRO A O 1
ATOM 755 N N . LYS A 1 101 ? 13.605 -11.346 -2.123 1.00 95.81 101 LYS A N 1
ATOM 756 C CA . LYS A 1 101 ? 13.927 -10.746 -0.822 1.00 95.81 101 LYS A CA 1
ATOM 757 C C . LYS A 1 101 ? 13.504 -9.282 -0.696 1.00 95.81 101 LYS A C 1
ATOM 759 O O . LYS A 1 101 ? 13.728 -8.706 0.365 1.00 95.81 101 LYS A O 1
ATOM 764 N N . ASP A 1 102 ? 12.942 -8.680 -1.743 1.00 96.50 102 ASP A N 1
ATOM 765 C CA . ASP A 1 102 ? 12.547 -7.275 -1.702 1.00 96.50 102 ASP A CA 1
ATOM 766 C C . ASP A 1 102 ? 11.386 -7.061 -0.703 1.00 96.50 102 ASP A C 1
ATOM 768 O O . ASP A 1 102 ? 10.328 -7.685 -0.863 1.00 96.50 102 ASP A O 1
ATOM 772 N N . PRO A 1 103 ? 11.569 -6.226 0.340 1.00 95.44 103 PRO A N 1
ATOM 773 C CA . PRO A 1 103 ? 10.563 -6.034 1.382 1.00 95.44 103 PRO A CA 1
ATOM 774 C C . PRO A 1 103 ? 9.294 -5.362 0.851 1.00 95.44 103 PRO A C 1
ATOM 776 O O . PRO A 1 103 ? 8.190 -5.759 1.226 1.00 95.44 103 PRO A O 1
ATOM 779 N N . MET A 1 104 ? 9.429 -4.407 -0.070 1.00 96.50 104 MET A N 1
ATOM 780 C CA . MET A 1 104 ? 8.308 -3.631 -0.595 1.00 96.50 104 MET A CA 1
ATOM 781 C C . MET A 1 104 ? 7.448 -4.440 -1.564 1.00 96.50 104 MET A C 1
ATOM 783 O O . MET A 1 104 ? 6.224 -4.385 -1.481 1.00 96.50 104 MET A O 1
ATOM 787 N N . LEU A 1 105 ? 8.039 -5.272 -2.423 1.00 96.94 105 LEU A N 1
ATOM 788 C CA . LEU A 1 105 ? 7.279 -6.213 -3.249 1.00 96.94 105 LEU A CA 1
ATOM 789 C C . LEU A 1 105 ? 6.541 -7.251 -2.402 1.00 96.94 105 LEU A C 1
ATOM 791 O O . LEU A 1 105 ? 5.419 -7.642 -2.734 1.00 96.94 105 LEU A O 1
ATOM 795 N N . ALA A 1 106 ? 7.151 -7.710 -1.306 1.00 96.38 106 ALA A N 1
ATOM 796 C CA . ALA A 1 106 ? 6.469 -8.581 -0.361 1.00 96.38 106 ALA A CA 1
ATOM 797 C C . ALA A 1 106 ? 5.280 -7.868 0.290 1.00 96.38 106 ALA A C 1
ATOM 799 O O . ALA A 1 106 ? 4.184 -8.426 0.313 1.00 96.38 106 ALA A O 1
ATOM 800 N N . ASN A 1 107 ? 5.472 -6.628 0.737 1.00 96.69 107 ASN A N 1
ATOM 801 C CA . ASN A 1 107 ? 4.414 -5.809 1.310 1.00 96.69 107 ASN A CA 1
ATOM 802 C C . ASN A 1 107 ? 3.271 -5.540 0.318 1.00 96.69 107 ASN A C 1
ATOM 804 O O . ASN A 1 107 ? 2.109 -5.764 0.652 1.00 96.69 107 ASN A O 1
ATOM 808 N N . ASN A 1 108 ? 3.582 -5.152 -0.920 1.00 97.56 108 ASN A N 1
ATOM 809 C CA . ASN A 1 108 ? 2.588 -4.923 -1.971 1.00 97.56 108 ASN A CA 1
ATOM 810 C C . ASN A 1 108 ? 1.787 -6.197 -2.276 1.00 97.56 108 ASN A C 1
ATOM 812 O O . ASN A 1 108 ? 0.578 -6.130 -2.494 1.00 97.56 108 ASN A O 1
ATOM 816 N N . LEU A 1 109 ? 2.431 -7.370 -2.234 1.00 97.69 109 LEU A N 1
ATOM 817 C CA . LEU A 1 109 ? 1.738 -8.650 -2.373 1.00 97.69 109 LEU A CA 1
ATOM 818 C C . LEU A 1 109 ? 0.787 -8.920 -1.195 1.00 97.69 109 LEU A C 1
ATOM 820 O O . LEU A 1 109 ? -0.356 -9.300 -1.439 1.00 97.69 109 LEU A O 1
ATOM 824 N N . VAL A 1 110 ? 1.211 -8.698 0.059 1.00 97.31 110 VAL A N 1
ATOM 825 C CA . VAL A 1 110 ? 0.309 -8.807 1.228 1.00 97.31 110 VAL A CA 1
ATOM 826 C C . VAL A 1 110 ? -0.879 -7.866 1.065 1.00 97.31 110 VAL A C 1
ATOM 828 O O . VAL A 1 110 ? -2.023 -8.289 1.218 1.00 97.31 110 VAL A O 1
ATOM 831 N N . PHE A 1 111 ? -0.618 -6.609 0.711 1.00 97.81 111 PHE A N 1
ATOM 832 C CA . PHE A 1 111 ? -1.647 -5.598 0.517 1.00 97.81 111 PHE A CA 1
ATOM 833 C C . PHE A 1 111 ? -2.67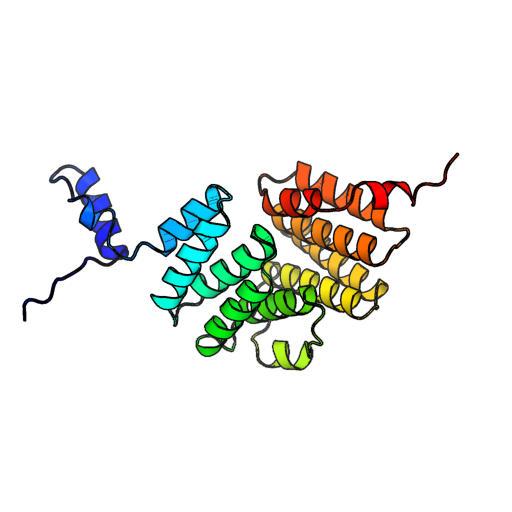0 -6.028 -0.545 1.00 97.81 111 PHE A C 1
ATOM 835 O O . PHE A 1 111 ? -3.875 -6.025 -0.285 1.00 97.81 111 PHE A O 1
ATOM 842 N N . ALA A 1 112 ? -2.209 -6.459 -1.722 1.00 98.19 112 ALA A N 1
ATOM 843 C CA . ALA A 1 112 ? -3.076 -6.914 -2.807 1.00 98.19 112 ALA A CA 1
ATOM 844 C C . ALA A 1 112 ? -3.905 -8.151 -2.422 1.00 98.19 112 ALA A C 1
ATOM 846 O O . ALA A 1 112 ? -5.083 -8.243 -2.769 1.00 98.19 112 ALA A O 1
ATOM 847 N N . LEU A 1 113 ? -3.317 -9.099 -1.689 1.00 97.62 113 LEU A N 1
ATOM 848 C CA . LEU A 1 113 ? -4.020 -10.291 -1.209 1.00 97.62 113 LEU A CA 1
ATOM 849 C C . LEU A 1 113 ? -5.082 -9.947 -0.155 1.00 97.62 113 LEU A C 1
ATOM 851 O O . LEU A 1 113 ? -6.192 -10.477 -0.216 1.00 97.62 113 LEU A O 1
ATOM 855 N N . ALA A 1 114 ? -4.769 -9.039 0.772 1.00 97.19 114 ALA A N 1
ATOM 856 C CA . ALA A 1 114 ? -5.661 -8.662 1.869 1.00 97.19 114 ALA A CA 1
ATOM 857 C C . ALA A 1 114 ? -6.898 -7.923 1.360 1.00 97.19 114 ALA A C 1
ATOM 859 O O . ALA A 1 114 ? -8.012 -8.183 1.809 1.00 97.19 114 ALA A O 1
ATOM 860 N N . ASN A 1 115 ? -6.720 -7.052 0.365 1.00 97.38 115 ASN A N 1
ATOM 861 C CA . ASN A 1 115 ? -7.831 -6.363 -0.286 1.00 97.38 115 ASN A CA 1
ATOM 862 C C . ASN A 1 115 ? -8.767 -7.308 -1.058 1.00 97.38 115 ASN A C 1
ATOM 864 O O . ASN A 1 115 ? -9.941 -6.992 -1.227 1.00 97.38 115 ASN A O 1
ATOM 868 N N . GLN A 1 116 ? -8.270 -8.468 -1.493 1.00 97.25 116 GLN A N 1
ATOM 869 C CA . GLN A 1 116 ? -9.074 -9.517 -2.128 1.00 97.25 116 GLN A CA 1
ATOM 870 C C . GLN A 1 116 ? -9.716 -10.482 -1.115 1.00 97.25 116 GLN A C 1
ATOM 872 O O . GLN A 1 116 ? -10.260 -11.505 -1.528 1.00 97.25 116 GLN A O 1
ATOM 877 N N . ASP A 1 117 ? -9.609 -10.210 0.193 1.00 94.56 117 ASP A N 1
ATOM 878 C CA . ASP A 1 117 ? -10.069 -11.089 1.279 1.00 94.56 117 ASP A CA 1
ATOM 879 C C . ASP A 1 117 ? -9.516 -12.531 1.166 1.00 94.56 117 ASP A C 1
ATOM 881 O O . ASP A 1 117 ? -10.105 -13.498 1.657 1.00 94.56 117 ASP A O 1
ATOM 885 N N . LYS A 1 118 ? -8.359 -12.700 0.508 1.00 93.06 118 LYS A N 1
ATOM 886 C CA . LYS A 1 118 ? -7.684 -13.996 0.403 1.00 93.06 118 LYS A CA 1
ATOM 887 C C . LYS A 1 118 ? -7.012 -14.312 1.732 1.00 93.06 118 LYS A C 1
ATOM 889 O O . LYS A 1 118 ? -6.415 -13.438 2.353 1.00 93.06 118 LYS A O 1
ATOM 894 N N . LYS A 1 119 ? -7.051 -15.580 2.149 1.00 84.50 119 LYS A N 1
ATOM 895 C CA . LYS A 1 119 ? -6.283 -16.035 3.314 1.00 84.50 119 LYS A CA 1
ATOM 896 C C . LYS A 1 119 ? -4.790 -15.865 3.026 1.00 84.50 119 LYS A C 1
ATOM 898 O O . LYS A 1 119 ? -4.296 -16.378 2.023 1.00 84.50 119 LYS A O 1
ATOM 903 N N . ILE A 1 120 ? -4.091 -15.167 3.914 1.00 85.94 120 ILE A N 1
ATOM 904 C CA . ILE A 1 120 ? -2.660 -14.879 3.793 1.00 85.94 120 ILE A CA 1
ATOM 905 C C . ILE A 1 120 ? -1.943 -15.530 4.963 1.00 85.94 120 ILE A C 1
ATOM 907 O O . ILE A 1 120 ? -2.336 -15.331 6.111 1.00 85.94 120 ILE A O 1
ATOM 911 N N . ASP A 1 121 ? -0.875 -16.259 4.673 1.00 85.25 121 ASP A N 1
ATOM 912 C CA . ASP A 1 121 ? 0.153 -16.540 5.666 1.00 85.25 121 ASP A CA 1
ATOM 913 C C . ASP A 1 121 ? 1.182 -15.404 5.601 1.00 85.25 121 ASP A C 1
ATOM 915 O O . ASP A 1 121 ? 2.113 -15.412 4.791 1.00 85.25 121 ASP A O 1
ATOM 919 N N . VAL A 1 122 ? 0.922 -14.335 6.359 1.00 83.06 122 VAL A N 1
ATOM 920 C CA . VAL A 1 122 ? 1.783 -13.142 6.353 1.00 83.06 122 VAL A CA 1
ATOM 921 C C . VAL A 1 122 ? 3.175 -13.481 6.870 1.00 83.06 122 VAL A C 1
ATOM 923 O O . VAL A 1 122 ? 4.156 -12.968 6.332 1.00 83.06 122 VAL A O 1
ATOM 926 N N . ASP A 1 123 ? 3.273 -14.371 7.854 1.00 78.00 123 ASP A N 1
ATOM 927 C CA . ASP A 1 123 ? 4.546 -14.766 8.443 1.00 78.00 123 ASP A CA 1
ATOM 928 C C . ASP A 1 123 ? 5.385 -15.566 7.445 1.00 78.00 123 ASP A C 1
ATOM 930 O O . ASP A 1 123 ? 6.571 -15.276 7.272 1.00 78.00 123 ASP A O 1
ATOM 934 N N . GLU A 1 124 ? 4.787 -16.498 6.696 1.00 83.00 124 GLU A N 1
ATOM 935 C CA . GLU A 1 124 ? 5.477 -17.178 5.595 1.00 83.00 124 GLU A CA 1
ATOM 936 C C . GLU A 1 124 ? 5.950 -16.167 4.538 1.00 83.00 124 GLU A C 1
ATOM 938 O O . GLU A 1 124 ? 7.096 -16.201 4.077 1.00 83.00 124 GLU A O 1
ATOM 943 N N . LEU A 1 125 ? 5.080 -15.229 4.157 1.00 84.06 125 LEU A N 1
ATOM 944 C CA . LEU A 1 125 ? 5.373 -14.302 3.074 1.00 84.06 125 LEU A CA 1
ATOM 945 C C . LEU A 1 125 ? 6.475 -13.288 3.436 1.00 84.06 125 LEU A C 1
ATOM 947 O O . LEU A 1 125 ? 7.325 -12.960 2.592 1.00 84.06 125 LEU A O 1
ATOM 951 N N . LEU A 1 12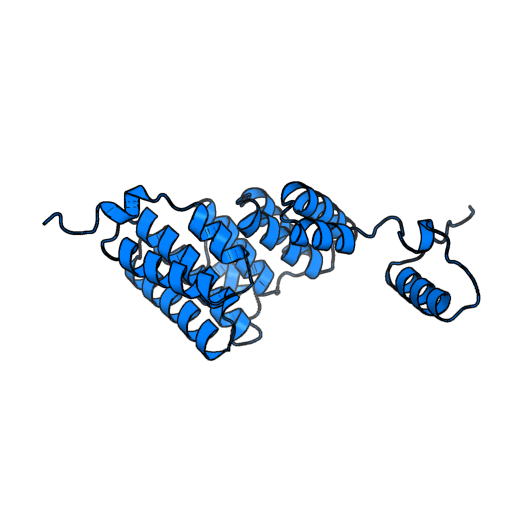6 ? 6.455 -12.789 4.674 1.00 78.81 126 LEU A N 1
ATOM 952 C CA . LEU A 1 126 ? 7.408 -11.809 5.190 1.00 78.81 126 LEU A CA 1
ATOM 953 C C . LEU A 1 126 ? 8.714 -12.457 5.664 1.00 78.81 126 LEU A C 1
ATOM 955 O O . LEU A 1 126 ? 9.767 -11.875 5.425 1.00 78.81 126 LEU A O 1
ATOM 959 N N . SER A 1 127 ? 8.694 -13.667 6.239 1.00 83.00 127 SER A N 1
ATOM 960 C CA . SER A 1 127 ? 9.919 -14.374 6.677 1.00 83.00 127 SER A CA 1
ATOM 961 C C . SER A 1 127 ? 10.879 -14.696 5.529 1.00 83.00 127 SER A C 1
ATOM 963 O O . SER A 1 127 ? 12.086 -14.827 5.730 1.00 83.00 127 SER A O 1
ATOM 965 N N . ARG A 1 128 ? 10.357 -14.789 4.302 1.00 86.44 128 ARG A N 1
ATOM 966 C CA . ARG A 1 128 ? 11.143 -14.991 3.076 1.00 86.44 128 ARG A CA 1
ATOM 967 C C . ARG A 1 128 ? 11.707 -13.696 2.484 1.00 86.44 128 ARG A C 1
ATOM 969 O O . ARG A 1 128 ? 12.374 -13.749 1.450 1.00 86.44 128 ARG A O 1
ATOM 976 N N . SER A 1 129 ? 11.439 -12.558 3.114 1.00 91.62 129 SER A N 1
ATOM 977 C CA . SER A 1 129 ? 11.812 -11.224 2.644 1.00 91.62 129 SER A CA 1
ATOM 978 C C . SER A 1 129 ? 12.833 -10.593 3.592 1.00 91.62 129 SER A C 1
ATOM 980 O O . SER A 1 129 ? 12.964 -11.006 4.744 1.00 91.62 129 SER A O 1
ATOM 982 N N . ALA A 1 130 ? 13.595 -9.608 3.116 1.00 94.12 130 ALA A N 1
ATOM 983 C CA . ALA A 1 130 ? 14.390 -8.776 4.013 1.00 94.12 130 ALA A CA 1
ATOM 984 C C . ALA A 1 130 ? 13.460 -7.966 4.943 1.00 94.12 130 ALA A C 1
ATOM 986 O O . ALA A 1 130 ? 12.292 -7.750 4.602 1.00 94.12 130 ALA A O 1
ATOM 987 N N . PRO A 1 131 ? 13.939 -7.510 6.114 1.00 93.44 131 PRO A N 1
ATOM 988 C CA . PRO A 1 131 ? 13.213 -6.507 6.884 1.00 93.44 131 PRO A CA 1
ATOM 989 C C . PRO A 1 131 ? 13.086 -5.191 6.088 1.00 93.44 131 PRO A C 1
ATOM 991 O O . PRO A 1 131 ? 13.843 -4.988 5.132 1.00 93.44 131 PRO A O 1
ATOM 994 N N . PRO A 1 132 ? 12.169 -4.289 6.490 1.00 94.56 132 PRO A N 1
ATOM 995 C CA . PRO A 1 132 ? 12.130 -2.925 5.970 1.00 94.56 132 PRO A CA 1
ATOM 996 C C . PRO A 1 132 ? 13.513 -2.269 6.022 1.00 94.56 132 PRO A C 1
ATOM 998 O O . PRO A 1 132 ? 14.250 -2.441 6.997 1.00 94.56 132 PRO A O 1
ATOM 1001 N N . ARG A 1 133 ? 13.869 -1.530 4.972 1.00 94.81 133 ARG A N 1
ATOM 1002 C CA . ARG A 1 133 ? 15.194 -0.908 4.825 1.00 94.81 133 ARG A CA 1
ATOM 1003 C C . ARG A 1 133 ? 15.388 0.297 5.733 1.00 94.81 133 ARG A C 1
ATOM 1005 O O . ARG A 1 133 ? 16.511 0.584 6.139 1.00 94.81 133 ARG A O 1
ATOM 1012 N N . ASP A 1 134 ? 14.305 1.004 6.021 1.00 96.31 134 ASP A N 1
ATOM 1013 C CA . ASP A 1 134 ? 14.293 2.200 6.847 1.00 96.31 134 ASP A CA 1
ATOM 1014 C C . ASP A 1 134 ? 12.938 2.379 7.551 1.00 96.31 134 ASP A C 1
ATOM 1016 O O . ASP A 1 134 ? 11.994 1.604 7.369 1.00 96.31 134 ASP A O 1
ATOM 1020 N N . SER A 1 135 ? 12.836 3.429 8.366 1.00 96.50 135 SER A N 1
ATOM 1021 C CA . SER A 1 135 ? 11.614 3.752 9.106 1.00 96.50 135 SER A CA 1
ATOM 1022 C C . SER A 1 135 ? 10.441 4.168 8.211 1.00 96.50 135 SER A C 1
ATOM 1024 O O . SER A 1 135 ? 9.296 4.107 8.657 1.00 96.50 135 SER A O 1
ATOM 1026 N N . ARG A 1 136 ? 10.687 4.587 6.960 1.00 95.69 136 ARG A N 1
ATOM 1027 C CA . ARG A 1 136 ? 9.610 4.920 6.015 1.00 95.69 136 ARG A CA 1
ATOM 1028 C C . ARG A 1 136 ? 8.970 3.645 5.485 1.00 95.69 136 ARG A C 1
ATOM 1030 O O . ARG A 1 136 ? 7.749 3.523 5.537 1.00 95.69 136 ARG A O 1
ATOM 1037 N N . GLU A 1 137 ? 9.773 2.679 5.045 1.00 96.00 137 GLU A N 1
ATOM 1038 C CA . GLU A 1 137 ? 9.268 1.353 4.674 1.00 96.00 137 GLU A CA 1
ATOM 1039 C C . GLU A 1 137 ? 8.594 0.665 5.868 1.00 96.00 137 GLU A C 1
ATOM 1041 O O . GLU A 1 137 ? 7.544 0.040 5.716 1.00 96.00 137 GLU A O 1
ATOM 1046 N N . GLU A 1 138 ? 9.136 0.825 7.080 1.00 97.12 138 GLU A N 1
ATOM 1047 C CA . GLU A 1 138 ? 8.526 0.276 8.292 1.00 97.12 138 GLU A CA 1
ATOM 1048 C C . GLU A 1 138 ? 7.109 0.820 8.530 1.00 97.12 138 GLU A C 1
ATOM 1050 O O . GLU A 1 138 ? 6.196 0.041 8.821 1.00 97.12 138 GLU A O 1
ATOM 1055 N N . ALA A 1 139 ? 6.896 2.127 8.346 1.00 97.94 139 ALA A N 1
ATOM 1056 C CA . ALA A 1 139 ? 5.575 2.739 8.465 1.00 97.94 139 ALA A CA 1
ATOM 1057 C C . ALA A 1 139 ? 4.579 2.148 7.448 1.00 97.94 139 ALA A C 1
ATOM 1059 O O . ALA A 1 139 ? 3.449 1.809 7.808 1.00 97.94 139 ALA A O 1
ATOM 1060 N N . VAL A 1 140 ? 5.007 1.934 6.200 1.00 97.00 140 VAL A N 1
ATOM 1061 C CA . VAL A 1 140 ? 4.174 1.317 5.150 1.00 97.00 140 VAL A CA 1
ATOM 1062 C C . VAL A 1 140 ? 3.841 -0.146 5.480 1.00 97.00 140 VAL A C 1
ATOM 1064 O O . VAL A 1 140 ? 2.694 -0.587 5.326 1.00 97.00 140 VAL A O 1
ATOM 1067 N N . HIS A 1 141 ? 4.811 -0.897 6.006 1.00 96.44 141 HIS A N 1
ATOM 1068 C CA . HIS A 1 141 ? 4.582 -2.261 6.483 1.00 96.44 141 HIS A CA 1
ATOM 1069 C C . HIS A 1 141 ? 3.596 -2.290 7.653 1.00 96.44 141 HIS A C 1
ATOM 1071 O O . HIS A 1 141 ? 2.724 -3.157 7.702 1.00 96.44 141 HIS A O 1
ATOM 1077 N N . ASN A 1 142 ? 3.683 -1.335 8.580 1.00 97.94 142 ASN A N 1
ATOM 1078 C CA . ASN A 1 142 ? 2.731 -1.221 9.681 1.00 97.94 142 ASN A CA 1
ATOM 1079 C C . ASN A 1 142 ? 1.317 -0.920 9.173 1.00 97.94 142 ASN A C 1
ATOM 1081 O O . ASN A 1 142 ? 0.386 -1.600 9.595 1.00 97.94 142 ASN A O 1
ATOM 1085 N N . ALA A 1 143 ? 1.136 -0.026 8.198 1.00 98.38 143 ALA A N 1
ATOM 1086 C CA . ALA A 1 143 ? -0.185 0.202 7.601 1.00 98.38 143 ALA A CA 1
ATOM 1087 C C . ALA A 1 143 ? -0.765 -1.091 6.993 1.00 98.38 143 ALA A C 1
ATOM 1089 O O . ALA A 1 143 ? -1.940 -1.411 7.172 1.00 98.38 143 ALA A O 1
ATOM 1090 N N . THR A 1 144 ? 0.080 -1.888 6.337 1.00 97.56 144 THR A N 1
ATOM 1091 C CA . THR A 1 144 ? -0.324 -3.164 5.727 1.00 97.56 144 THR A CA 1
ATOM 1092 C C . THR A 1 144 ? -0.647 -4.235 6.775 1.00 97.56 144 THR A C 1
ATOM 1094 O O . THR A 1 144 ? -1.613 -4.980 6.617 1.00 97.56 144 THR A O 1
ATOM 1097 N N . ARG A 1 145 ? 0.088 -4.289 7.893 1.00 96.62 145 ARG A N 1
ATOM 1098 C CA . ARG A 1 145 ? -0.271 -5.135 9.048 1.00 96.62 145 ARG A CA 1
ATOM 1099 C C . ARG A 1 145 ? -1.614 -4.726 9.650 1.00 96.62 145 ARG A C 1
ATOM 1101 O O . ARG A 1 145 ? -2.399 -5.597 10.015 1.00 96.62 145 ARG A O 1
ATOM 1108 N N . GLY A 1 146 ? -1.890 -3.422 9.698 1.00 98.06 146 GLY A N 1
ATOM 1109 C CA . GLY A 1 146 ? -3.185 -2.878 10.098 1.00 98.06 146 GLY A CA 1
ATOM 1110 C C . GLY A 1 146 ? -4.316 -3.427 9.236 1.00 98.06 146 GLY A C 1
ATOM 1111 O O . GLY A 1 146 ? -5.268 -3.995 9.770 1.00 98.06 146 GLY A O 1
ATOM 1112 N N . LEU A 1 147 ? -4.158 -3.353 7.910 1.00 98.06 147 LEU A N 1
ATOM 1113 C CA . LEU A 1 147 ? -5.107 -3.927 6.954 1.00 98.06 147 LEU A CA 1
ATOM 1114 C C . LEU A 1 147 ? -5.358 -5.411 7.233 1.00 98.06 147 LEU A C 1
ATOM 1116 O O . LEU A 1 147 ? -6.505 -5.831 7.351 1.00 98.06 147 LEU A O 1
ATOM 1120 N N . VAL A 1 148 ? -4.297 -6.213 7.351 1.00 97.00 148 VAL A N 1
ATOM 1121 C CA . VAL A 1 148 ? -4.436 -7.660 7.572 1.00 97.00 148 VAL A CA 1
ATOM 1122 C C . VAL A 1 148 ? -5.179 -7.959 8.871 1.00 97.00 148 VAL A C 1
ATOM 1124 O O . VAL A 1 148 ? -6.074 -8.801 8.867 1.00 97.00 148 VAL A O 1
ATOM 1127 N N . ALA A 1 149 ? -4.845 -7.273 9.964 1.00 96.56 149 ALA A N 1
ATOM 1128 C CA . ALA A 1 149 ? -5.506 -7.479 11.248 1.00 96.56 149 ALA A CA 1
ATOM 1129 C C . ALA A 1 149 ? -7.010 -7.158 11.168 1.00 96.56 149 ALA A C 1
ATOM 1131 O O . ALA A 1 149 ? -7.829 -7.984 11.570 1.00 96.56 149 ALA A O 1
ATOM 1132 N N . PHE A 1 150 ? -7.388 -6.042 10.532 1.00 97.31 150 PHE A N 1
ATOM 1133 C CA . PHE A 1 150 ? -8.795 -5.728 10.254 1.00 97.31 150 PHE A CA 1
ATOM 1134 C C . PHE A 1 150 ? -9.488 -6.823 9.437 1.00 97.31 150 PHE A C 1
ATOM 1136 O O . PHE A 1 150 ? -10.593 -7.250 9.772 1.00 97.31 150 PHE A O 1
ATOM 1143 N N . ARG A 1 151 ? -8.829 -7.319 8.386 1.00 95.25 151 ARG A N 1
ATOM 1144 C CA . ARG A 1 151 ? -9.366 -8.373 7.510 1.00 95.25 151 ARG A CA 1
ATOM 1145 C C . ARG A 1 151 ? -9.501 -9.719 8.218 1.00 95.25 151 ARG A C 1
ATOM 1147 O O . ARG A 1 151 ? -10.386 -10.496 7.873 1.00 95.25 151 ARG A O 1
ATOM 1154 N N . ALA A 1 152 ? -8.676 -9.969 9.231 1.00 93.94 152 ALA A N 1
ATOM 1155 C CA . ALA A 1 152 ? -8.767 -11.132 10.108 1.00 93.94 152 ALA A CA 1
ATOM 1156 C C . ALA A 1 152 ? -9.818 -10.978 11.228 1.00 93.94 152 ALA A C 1
ATOM 1158 O O . ALA A 1 152 ? -10.062 -11.935 11.961 1.00 93.94 152 ALA A O 1
ATOM 1159 N N . GLY A 1 153 ? -10.444 -9.804 11.367 1.00 94.62 153 GLY A N 1
ATOM 1160 C CA . GLY A 1 153 ? -11.407 -9.498 12.429 1.00 94.62 153 GLY A CA 1
ATOM 1161 C C . GLY A 1 153 ? -10.778 -9.004 13.736 1.00 94.62 153 GLY A C 1
ATOM 1162 O O . GLY A 1 153 ? -11.509 -8.697 14.676 1.00 94.62 153 GLY A O 1
ATOM 1163 N N . ASP A 1 154 ? -9.451 -8.867 13.802 1.00 96.62 154 ASP A N 1
ATOM 1164 C CA . ASP A 1 154 ? -8.751 -8.262 14.937 1.00 96.62 154 ASP A CA 1
ATOM 1165 C C . ASP A 1 154 ? -8.678 -6.737 14.768 1.00 96.62 154 ASP A C 1
ATOM 1167 O O . ASP A 1 154 ? -7.655 -6.139 14.416 1.00 96.62 154 ASP A O 1
ATOM 1171 N N . VAL A 1 155 ? -9.827 -6.100 14.995 1.00 97.62 155 VAL A N 1
ATOM 1172 C CA . VAL A 1 155 ? -10.013 -4.649 14.856 1.00 97.62 155 VAL A CA 1
ATOM 1173 C C . VAL A 1 155 ? -9.047 -3.866 15.754 1.00 97.62 155 VAL A C 1
ATOM 1175 O O . VAL A 1 155 ? -8.474 -2.862 15.328 1.00 97.62 155 VAL A O 1
ATOM 1178 N N . GLN A 1 156 ? -8.810 -4.326 16.985 1.00 98.06 156 GLN A N 1
ATOM 1179 C CA . GLN A 1 156 ? -7.970 -3.605 17.942 1.00 98.06 156 GLN A CA 1
ATOM 1180 C C . GLN A 1 156 ? -6.488 -3.627 17.544 1.00 98.06 156 GLN A C 1
ATOM 1182 O O . GLN A 1 156 ? -5.795 -2.603 17.636 1.00 98.06 156 GLN A O 1
ATOM 1187 N N . GLN A 1 157 ? -5.995 -4.768 17.063 1.00 98.12 157 GLN A N 1
ATOM 1188 C CA . GLN A 1 157 ? -4.641 -4.853 16.530 1.00 98.12 157 GLN A CA 1
ATOM 1189 C C . GLN A 1 157 ? -4.510 -4.050 15.227 1.00 98.12 157 GLN A C 1
ATOM 1191 O O . GLN A 1 157 ? -3.504 -3.364 15.024 1.00 98.12 157 GLN A O 1
ATOM 1196 N N . GLY A 1 158 ? -5.553 -4.054 14.391 1.00 98.44 158 GLY A N 1
ATOM 1197 C CA . GLY A 1 158 ? -5.649 -3.222 13.194 1.00 98.44 158 GLY A CA 1
ATOM 1198 C C . GLY A 1 158 ? -5.455 -1.736 13.491 1.00 98.44 158 GLY A C 1
ATOM 1199 O O . GLY A 1 158 ? -4.591 -1.088 12.896 1.00 98.44 158 GLY A O 1
ATOM 1200 N N . ARG A 1 159 ? -6.188 -1.213 14.480 1.00 98.69 159 ARG A N 1
ATOM 1201 C CA . ARG A 1 159 ? -6.059 0.171 14.972 1.00 98.69 159 ARG A CA 1
ATOM 1202 C C . ARG A 1 159 ? -4.661 0.485 15.463 1.00 98.69 159 ARG A C 1
ATOM 1204 O O . ARG A 1 159 ? -4.112 1.528 15.123 1.00 98.69 159 ARG A O 1
ATOM 1211 N N . THR A 1 160 ? -4.081 -0.420 16.249 1.00 98.69 160 THR A N 1
ATOM 1212 C CA . THR A 1 160 ? -2.725 -0.254 16.789 1.00 98.69 160 THR A CA 1
ATOM 1213 C C . THR A 1 160 ? -1.721 -0.034 15.661 1.00 98.69 160 THR A C 1
ATOM 1215 O O . THR A 1 160 ? -0.938 0.914 15.700 1.00 98.69 160 THR A O 1
ATOM 1218 N N . TYR A 1 161 ? -1.782 -0.866 14.623 1.00 98.69 161 TYR A N 1
ATOM 1219 C CA . TYR A 1 161 ? -0.867 -0.781 13.492 1.00 98.69 161 TYR A CA 1
ATOM 1220 C C . TYR A 1 161 ? -1.106 0.436 12.596 1.00 98.69 161 TYR A C 1
ATOM 1222 O O . TYR A 1 161 ? -0.140 1.103 12.228 1.00 98.69 161 TYR A O 1
ATOM 1230 N N . TYR A 1 162 ? -2.358 0.769 12.273 1.00 98.75 162 TYR A N 1
ATOM 1231 C CA . TYR A 1 162 ? -2.648 1.966 11.480 1.00 98.75 162 TYR A CA 1
ATOM 1232 C C . TYR A 1 162 ? -2.295 3.260 12.218 1.00 98.75 162 TYR A C 1
ATOM 1234 O O . TYR A 1 162 ? -1.709 4.166 11.623 1.00 98.75 162 TYR A O 1
ATOM 1242 N N . SER A 1 163 ? -2.594 3.337 13.516 1.00 98.69 163 SER A N 1
ATOM 1243 C CA . SER A 1 163 ? -2.211 4.465 14.369 1.00 98.69 163 SER A CA 1
ATOM 1244 C C . SER A 1 163 ? -0.691 4.631 14.406 1.00 98.69 163 SER A C 1
ATOM 1246 O O . SER A 1 163 ? -0.180 5.728 14.172 1.00 98.69 163 SER A O 1
ATOM 1248 N N . LEU A 1 164 ? 0.042 3.527 14.593 1.00 98.62 164 LEU A N 1
ATOM 1249 C CA . LEU A 1 164 ? 1.502 3.518 14.549 1.00 98.62 164 LEU A CA 1
ATOM 1250 C C . LEU A 1 164 ? 2.037 3.998 13.193 1.00 98.62 164 LEU A C 1
ATOM 1252 O O . LEU A 1 164 ? 2.879 4.890 13.167 1.00 98.62 164 LEU A O 1
ATOM 1256 N N . ALA A 1 165 ? 1.525 3.464 12.083 1.00 98.69 165 ALA A N 1
ATOM 1257 C CA . ALA A 1 165 ? 1.946 3.845 10.735 1.00 98.69 165 ALA A CA 1
ATOM 1258 C C . ALA A 1 165 ? 1.691 5.328 10.434 1.00 98.69 165 ALA A C 1
ATOM 1260 O O . ALA A 1 165 ? 2.553 6.017 9.883 1.00 98.69 165 ALA A O 1
ATOM 1261 N N . THR A 1 166 ? 0.520 5.831 10.834 1.00 98.62 166 THR A N 1
ATOM 1262 C CA . THR A 1 166 ? 0.131 7.236 10.660 1.00 98.62 166 THR A CA 1
ATOM 1263 C C . THR A 1 166 ? 1.065 8.139 11.457 1.00 98.62 166 THR A C 1
ATOM 1265 O O . THR A 1 166 ? 1.633 9.083 10.909 1.00 98.62 166 THR A O 1
ATOM 1268 N N . LYS A 1 167 ? 1.293 7.812 12.735 1.00 98.44 167 LYS A N 1
ATOM 1269 C CA . LYS A 1 167 ? 2.188 8.569 13.610 1.00 98.44 167 LYS A CA 1
ATOM 1270 C C . LYS A 1 167 ? 3.629 8.560 13.099 1.00 98.44 167 LYS A C 1
ATOM 1272 O O . LYS A 1 167 ? 4.220 9.623 12.964 1.00 98.44 167 LYS A O 1
ATOM 1277 N N . GLN A 1 168 ? 4.175 7.389 12.769 1.00 98.38 168 GLN A N 1
ATOM 1278 C CA . GLN A 1 168 ? 5.533 7.268 12.228 1.00 98.38 168 GLN A CA 1
ATOM 1279 C C . GLN A 1 168 ? 5.700 8.102 10.955 1.00 98.38 168 GLN A C 1
ATOM 1281 O O . GLN A 1 168 ? 6.697 8.800 10.806 1.00 98.38 168 GLN A O 1
ATOM 1286 N N . SER A 1 169 ? 4.711 8.080 10.058 1.00 98.12 169 SER A N 1
ATOM 1287 C CA . SER A 1 169 ? 4.752 8.874 8.827 1.00 98.12 169 SER A CA 1
ATOM 1288 C C . SER A 1 169 ? 4.762 10.380 9.109 1.00 98.12 169 SER A C 1
ATOM 1290 O O . SER A 1 169 ? 5.513 11.112 8.468 1.00 98.12 169 SER A O 1
ATOM 1292 N N . LEU A 1 170 ? 3.987 10.850 10.094 1.00 97.38 170 LEU A N 1
ATOM 1293 C CA . LEU A 1 170 ? 4.009 12.251 10.532 1.00 97.38 170 LEU A CA 1
ATOM 1294 C C . LEU A 1 170 ? 5.358 12.637 11.149 1.00 97.38 170 LEU A C 1
ATOM 1296 O O . LEU A 1 170 ? 5.938 13.645 10.749 1.00 97.38 170 LEU A O 1
ATOM 1300 N N . ASP A 1 171 ? 5.886 11.813 12.056 1.00 97.81 171 ASP A N 1
ATOM 1301 C CA . ASP A 1 171 ? 7.174 12.045 12.723 1.00 97.81 171 ASP A CA 1
ATOM 1302 C C . ASP A 1 171 ? 8.340 12.097 11.709 1.00 97.81 171 ASP A C 1
ATOM 1304 O O . ASP A 1 171 ? 9.321 12.817 11.902 1.00 97.81 171 ASP A O 1
ATOM 1308 N N . LEU A 1 172 ? 8.216 11.377 10.587 1.00 96.75 172 LEU A N 1
ATOM 1309 C CA . LEU A 1 172 ? 9.178 11.356 9.478 1.00 96.75 172 LEU A CA 1
ATOM 1310 C C . LEU A 1 172 ? 8.977 12.483 8.446 1.00 96.75 172 LEU A C 1
ATOM 1312 O O . LEU A 1 172 ? 9.669 12.490 7.423 1.00 96.75 172 LEU A O 1
ATOM 1316 N N . ASN A 1 173 ? 8.054 13.424 8.685 1.00 95.06 173 ASN A N 1
ATOM 1317 C CA . ASN A 1 173 ? 7.634 14.462 7.734 1.00 95.06 173 ASN A CA 1
ATOM 1318 C C . ASN A 1 173 ? 7.203 13.886 6.373 1.00 95.06 173 ASN A C 1
ATOM 1320 O O . ASN A 1 173 ? 7.561 14.411 5.318 1.00 95.06 173 ASN A O 1
ATOM 1324 N N . PHE A 1 174 ? 6.428 12.800 6.399 1.00 94.38 174 PHE A N 1
ATOM 1325 C CA . PHE A 1 174 ? 5.868 12.147 5.219 1.00 94.38 174 PHE A CA 1
ATOM 1326 C C . PHE A 1 174 ? 4.329 12.255 5.204 1.00 94.38 174 PHE A C 1
ATOM 1328 O O . PHE A 1 174 ? 3.624 11.257 5.385 1.00 94.38 174 PHE A O 1
ATOM 1335 N N . PRO A 1 175 ? 3.777 13.471 5.017 1.00 94.56 175 PRO A N 1
ATOM 1336 C CA . PRO A 1 175 ? 2.348 13.734 5.197 1.00 94.56 175 PRO A CA 1
ATOM 1337 C C . PRO A 1 175 ? 1.463 12.960 4.212 1.00 94.56 175 PRO A C 1
ATOM 1339 O O . PRO A 1 175 ? 0.378 12.530 4.594 1.00 94.56 175 PRO A O 1
ATOM 1342 N N . GLY A 1 176 ? 1.933 12.713 2.984 1.00 95.12 176 GLY A N 1
ATOM 1343 C CA . GLY A 1 176 ? 1.216 11.897 2.001 1.00 95.12 176 GLY A CA 1
ATOM 1344 C C . GLY A 1 176 ? 0.966 10.466 2.474 1.00 95.12 176 GLY A C 1
ATOM 1345 O O . GLY A 1 176 ? -0.170 9.996 2.440 1.00 95.12 176 GLY A O 1
ATOM 1346 N N . GLN A 1 177 ? 1.982 9.806 3.040 1.00 96.31 177 GLN A N 1
ATOM 1347 C CA . GLN A 1 177 ? 1.809 8.461 3.600 1.00 96.31 177 GLN A CA 1
ATOM 1348 C C . GLN A 1 177 ? 0.982 8.445 4.877 1.00 96.31 177 GLN A C 1
ATOM 1350 O O . GLN A 1 177 ? 0.204 7.514 5.079 1.00 96.31 177 GLN A O 1
ATOM 1355 N N . ALA A 1 178 ? 1.093 9.475 5.721 1.00 98.00 178 ALA A N 1
ATOM 1356 C CA . ALA A 1 178 ? 0.214 9.601 6.879 1.00 98.00 178 ALA A CA 1
ATOM 1357 C C . ALA A 1 178 ? -1.258 9.684 6.442 1.00 98.00 178 ALA A C 1
ATOM 1359 O O . ALA A 1 178 ? -2.104 8.957 6.964 1.00 98.00 178 ALA A O 1
ATOM 1360 N N . ALA A 1 179 ? -1.552 10.520 5.441 1.00 98.00 179 ALA A N 1
ATOM 1361 C CA . ALA A 1 179 ? -2.887 10.662 4.873 1.00 98.00 179 ALA A CA 1
ATOM 1362 C C . ALA A 1 179 ? -3.374 9.361 4.216 1.00 98.00 179 ALA A C 1
ATOM 1364 O O . ALA A 1 179 ? -4.528 8.969 4.409 1.00 98.00 179 ALA A O 1
ATOM 1365 N N . LEU A 1 180 ? -2.508 8.659 3.479 1.00 97.62 180 LEU A N 1
ATOM 1366 C CA . LEU A 1 180 ? -2.856 7.403 2.816 1.00 97.62 180 LEU A CA 1
ATOM 1367 C C . LEU A 1 180 ? -3.148 6.291 3.834 1.00 97.62 180 LEU A C 1
ATOM 1369 O O . LEU A 1 180 ? -4.171 5.612 3.727 1.00 97.62 180 LEU A O 1
ATOM 1373 N N . ALA A 1 181 ? -2.303 6.147 4.859 1.00 98.44 181 ALA A N 1
ATOM 1374 C CA . ALA A 1 181 ? -2.508 5.193 5.947 1.00 98.44 181 ALA A CA 1
ATOM 1375 C C . ALA A 1 181 ? -3.822 5.466 6.694 1.00 98.44 181 ALA A C 1
ATOM 1377 O O . ALA A 1 181 ? -4.607 4.539 6.900 1.00 98.44 181 ALA A O 1
ATOM 1378 N N . ALA A 1 182 ? -4.105 6.728 7.031 1.00 98.44 182 ALA A N 1
ATOM 1379 C CA . ALA A 1 182 ? -5.353 7.117 7.685 1.00 98.44 182 ALA A CA 1
ATOM 1380 C C . ALA A 1 182 ? -6.585 6.892 6.790 1.00 98.44 182 ALA A C 1
ATOM 1382 O O . ALA A 1 182 ? -7.627 6.460 7.280 1.00 98.44 182 ALA A O 1
ATOM 1383 N N . SER A 1 183 ? -6.473 7.121 5.478 1.00 98.06 183 SER A N 1
ATOM 1384 C CA . SER A 1 183 ? -7.570 6.894 4.524 1.00 98.06 183 SER A CA 1
ATOM 1385 C C . SER A 1 183 ? -7.925 5.411 4.411 1.00 98.06 183 SER A C 1
ATOM 1387 O O . SER A 1 183 ? -9.102 5.047 4.440 1.00 98.06 183 SER A O 1
ATOM 1389 N N . TYR A 1 184 ? -6.918 4.535 4.361 1.00 98.38 184 TYR A N 1
ATOM 1390 C CA . TYR A 1 184 ? -7.150 3.094 4.425 1.00 98.38 184 TYR A CA 1
ATOM 1391 C C . TYR A 1 184 ? -7.671 2.648 5.792 1.00 98.38 184 TYR A C 1
ATOM 1393 O O . TYR A 1 184 ? -8.579 1.824 5.838 1.00 98.38 184 TYR A O 1
ATOM 1401 N N . TRP A 1 185 ? -7.187 3.220 6.895 1.00 98.56 185 TRP A N 1
ATOM 1402 C CA . TRP A 1 185 ? -7.734 2.933 8.221 1.00 98.56 185 TRP A CA 1
ATOM 1403 C C . TRP A 1 185 ? -9.227 3.284 8.300 1.00 98.56 185 TRP A C 1
ATOM 1405 O O . TRP A 1 185 ? -10.034 2.442 8.691 1.00 98.56 185 TRP A O 1
ATOM 1415 N N . ALA A 1 186 ? -9.622 4.475 7.839 1.00 98.00 186 ALA A N 1
ATOM 1416 C CA . ALA A 1 186 ? -11.024 4.887 7.788 1.00 98.00 186 ALA A CA 1
ATOM 1417 C C . ALA A 1 186 ? -11.879 3.898 6.980 1.00 98.00 186 ALA A C 1
ATOM 1419 O O . ALA A 1 186 ? -12.983 3.541 7.395 1.00 98.00 186 ALA A O 1
ATOM 1420 N N . ARG A 1 187 ? -11.356 3.407 5.848 1.00 97.38 187 ARG A N 1
ATOM 1421 C CA . ARG A 1 187 ? -12.023 2.379 5.037 1.00 97.38 187 ARG A CA 1
ATOM 1422 C C . ARG A 1 187 ? -12.279 1.100 5.827 1.00 97.38 187 ARG A C 1
ATOM 1424 O O . ARG A 1 187 ? -13.375 0.545 5.744 1.00 97.38 187 ARG A O 1
ATOM 1431 N N . GLU A 1 188 ? -11.287 0.628 6.576 1.00 97.88 188 GLU A N 1
ATOM 1432 C CA . GLU A 1 188 ? -11.418 -0.603 7.354 1.00 97.88 188 GLU A CA 1
ATOM 1433 C C . GLU A 1 188 ? -12.358 -0.435 8.558 1.00 97.88 188 GLU A C 1
ATOM 1435 O O . GLU A 1 188 ? -13.163 -1.328 8.815 1.00 97.88 188 GLU A O 1
ATOM 1440 N N . GLU A 1 189 ? -12.363 0.720 9.231 1.00 97.69 189 GLU A N 1
ATOM 1441 C CA . GLU A 1 189 ? -13.329 1.014 10.306 1.00 97.69 189 GLU A CA 1
ATOM 1442 C C . GLU A 1 189 ? -14.774 1.042 9.782 1.00 97.69 189 GLU A C 1
ATOM 1444 O O . GLU A 1 189 ? -15.674 0.456 10.388 1.00 97.69 189 GLU A O 1
ATOM 1449 N N . ILE A 1 190 ? -15.000 1.664 8.617 1.00 95.69 190 ILE A N 1
ATOM 1450 C CA . ILE A 1 190 ? -16.307 1.667 7.943 1.00 95.69 190 ILE A CA 1
ATOM 1451 C C . ILE A 1 190 ? -16.735 0.238 7.600 1.00 95.69 190 ILE A C 1
ATOM 1453 O O . ILE A 1 190 ? -17.884 -0.143 7.836 1.00 95.69 190 ILE A O 1
ATOM 1457 N N . ARG A 1 191 ? -15.819 -0.572 7.058 1.00 94.62 191 ARG A N 1
ATOM 1458 C CA . ARG A 1 191 ? -16.087 -1.977 6.730 1.00 94.62 191 ARG A CA 1
ATOM 1459 C C . ARG A 1 191 ? -16.418 -2.796 7.980 1.00 94.62 191 ARG A C 1
ATOM 1461 O O . ARG A 1 191 ? -17.328 -3.621 7.930 1.00 94.62 191 ARG A O 1
ATOM 1468 N N . ALA A 1 192 ? -15.725 -2.543 9.088 1.00 95.00 192 ALA A N 1
ATOM 1469 C CA . ALA A 1 192 ? -15.972 -3.168 10.384 1.00 95.00 192 ALA A CA 1
ATOM 1470 C C . ALA A 1 192 ? -17.244 -2.649 11.083 1.00 95.00 192 ALA A C 1
ATOM 1472 O O . ALA A 1 192 ? -17.653 -3.229 12.087 1.00 95.00 192 ALA A O 1
ATOM 1473 N N . ARG A 1 193 ? -17.885 -1.592 10.555 1.00 93.25 193 ARG A N 1
ATOM 1474 C CA . ARG A 1 193 ? -19.026 -0.888 11.172 1.00 93.25 193 ARG A CA 1
ATOM 1475 C C . ARG A 1 193 ? -18.724 -0.437 12.600 1.00 93.25 193 ARG A C 1
ATOM 1477 O O . ARG A 1 193 ? -19.567 -0.554 13.486 1.00 93.25 193 ARG A O 1
ATOM 1484 N N . SER A 1 194 ? -17.502 0.032 12.811 1.00 92.31 194 SER A N 1
ATOM 1485 C CA . SER A 1 194 ? -17.046 0.452 14.127 1.00 92.31 194 SER A CA 1
ATOM 1486 C C . SER A 1 194 ? -17.571 1.847 14.484 1.00 92.31 194 SER A C 1
ATOM 1488 O O . SER A 1 194 ? -17.880 2.661 13.608 1.00 92.31 194 SER A O 1
ATOM 1490 N N . GLU A 1 195 ? -17.659 2.130 15.781 1.00 91.75 195 GLU A N 1
ATOM 1491 C CA . GLU A 1 195 ? -18.086 3.434 16.297 1.00 91.75 195 GLU A CA 1
ATOM 1492 C C . GLU A 1 195 ? -17.036 4.524 16.004 1.00 91.75 195 GLU A C 1
ATOM 1494 O O . GLU A 1 195 ? -17.365 5.698 15.830 1.00 91.75 195 GLU A O 1
ATOM 1499 N N . GLU A 1 196 ? -15.773 4.130 15.849 1.00 93.50 196 GLU A N 1
ATOM 1500 C CA . GLU A 1 196 ? -14.627 4.990 15.571 1.00 93.50 196 GLU A CA 1
ATOM 1501 C C . GLU A 1 196 ? -14.539 5.421 14.099 1.00 93.50 196 GLU A C 1
ATOM 1503 O O . GLU A 1 196 ? -13.794 6.348 13.773 1.00 93.50 196 GLU A O 1
ATOM 1508 N N . ALA A 1 197 ? -15.331 4.814 13.205 1.00 93.88 197 ALA A N 1
ATOM 1509 C CA . ALA A 1 197 ? -15.300 5.086 11.767 1.00 93.88 197 ALA A CA 1
ATOM 1510 C C . ALA A 1 197 ? -15.432 6.578 11.424 1.00 93.88 197 ALA A C 1
ATOM 1512 O O . ALA A 1 197 ? -14.718 7.081 10.555 1.00 93.88 197 ALA A O 1
ATOM 1513 N N . ALA A 1 198 ? -16.304 7.309 12.127 1.00 92.12 198 ALA A N 1
ATOM 1514 C CA . ALA A 1 198 ? -16.491 8.736 11.876 1.00 92.12 198 ALA A CA 1
ATOM 1515 C C . ALA A 1 198 ? -15.285 9.577 12.301 1.00 92.12 198 ALA A C 1
ATOM 1517 O O . ALA A 1 198 ? -14.961 10.561 11.637 1.00 92.12 198 ALA A O 1
ATOM 1518 N N . GLU A 1 199 ? -14.615 9.203 13.388 1.00 95.38 199 GLU A N 1
ATOM 1519 C CA . GLU A 1 199 ? -13.469 9.953 13.891 1.00 95.38 199 GLU A CA 1
ATOM 1520 C C . GLU A 1 199 ? -12.225 9.707 13.039 1.00 95.38 199 GLU A C 1
ATOM 1522 O O . GLU A 1 199 ? -11.555 10.654 12.627 1.00 95.38 199 GLU A O 1
ATOM 1527 N N . ILE A 1 200 ? -11.974 8.450 12.663 1.00 97.31 200 ILE A N 1
ATOM 1528 C CA . ILE A 1 200 ? -10.854 8.110 11.781 1.00 97.31 200 ILE A CA 1
ATOM 1529 C C . ILE A 1 200 ? -11.054 8.700 10.381 1.00 97.31 200 ILE A C 1
ATOM 1531 O O . ILE A 1 200 ? -10.094 9.168 9.770 1.00 97.31 200 ILE A O 1
ATOM 1535 N N . TRP A 1 201 ? -12.293 8.777 9.887 1.00 96.06 201 TRP A N 1
ATOM 1536 C CA . TRP A 1 201 ? -12.571 9.472 8.631 1.00 96.06 201 TRP A CA 1
ATOM 1537 C C . TRP A 1 201 ? -12.241 10.969 8.701 1.00 96.06 201 TRP A C 1
ATOM 1539 O O . TRP A 1 201 ? -11.642 11.506 7.769 1.00 96.06 201 TRP A O 1
ATOM 1549 N N . LYS A 1 202 ? -12.589 11.657 9.801 1.00 95.50 202 LYS A N 1
ATOM 1550 C CA . LYS A 1 202 ? -12.225 13.073 9.986 1.00 95.50 202 LYS A CA 1
ATOM 1551 C C . LYS A 1 202 ? -10.711 13.252 10.038 1.00 95.50 202 LYS A C 1
ATOM 1553 O O . LYS A 1 202 ? -10.205 14.157 9.385 1.00 95.50 202 LYS A O 1
ATOM 1558 N N . LEU A 1 203 ? -10.003 12.378 10.758 1.00 96.50 203 LEU A N 1
ATOM 1559 C CA . LEU A 1 203 ? -8.541 12.372 10.792 1.00 96.50 203 LEU A CA 1
ATOM 1560 C C . LEU A 1 203 ? -7.959 12.233 9.380 1.00 96.50 203 LEU A C 1
ATOM 1562 O O . LEU A 1 203 ? -7.131 13.049 8.980 1.00 96.50 203 LEU A O 1
ATOM 1566 N N . ALA A 1 204 ? -8.418 11.238 8.615 1.00 97.00 204 ALA A N 1
ATOM 1567 C CA . ALA A 1 204 ? -7.976 11.024 7.241 1.00 97.00 204 ALA A CA 1
ATOM 1568 C C . ALA A 1 204 ? -8.215 12.268 6.379 1.00 97.00 204 ALA A C 1
ATOM 1570 O O . ALA A 1 204 ? -7.299 12.726 5.702 1.00 97.00 204 ALA A O 1
ATOM 1571 N N . ARG A 1 205 ? -9.404 12.876 6.485 1.00 95.81 205 ARG A N 1
ATOM 1572 C CA . ARG A 1 205 ? -9.733 14.119 5.785 1.00 95.81 205 ARG A CA 1
ATOM 1573 C C . ARG A 1 205 ? -8.778 15.259 6.138 1.00 95.81 205 ARG A C 1
ATOM 1575 O O . ARG A 1 205 ? -8.226 15.885 5.238 1.00 95.81 205 ARG A O 1
ATOM 1582 N N . THR A 1 206 ? -8.559 15.521 7.423 1.00 96.44 206 THR A N 1
ATOM 1583 C CA . THR A 1 206 ? -7.635 16.576 7.858 1.00 96.44 206 THR A CA 1
ATOM 1584 C C . THR A 1 206 ? -6.231 16.337 7.308 1.00 96.44 206 THR A C 1
ATOM 1586 O O . THR A 1 206 ? -5.607 17.262 6.802 1.00 96.44 206 THR A O 1
ATOM 1589 N N . LEU A 1 207 ? -5.741 15.096 7.333 1.00 96.69 207 LEU A N 1
ATOM 1590 C CA . LEU A 1 207 ? -4.424 14.775 6.783 1.00 96.69 207 LEU A CA 1
ATOM 1591 C C . LEU A 1 207 ? -4.364 14.947 5.259 1.00 96.69 207 LEU A C 1
ATOM 1593 O O . LEU A 1 207 ? -3.362 15.456 4.759 1.00 96.69 207 LEU A O 1
ATOM 1597 N N . THR A 1 208 ? -5.426 14.593 4.524 1.00 95.62 208 THR A N 1
ATOM 1598 C CA . THR A 1 208 ? -5.491 14.820 3.067 1.00 95.62 208 THR A CA 1
ATOM 1599 C C . THR A 1 208 ? -5.451 16.303 2.701 1.00 95.62 208 THR A C 1
ATOM 1601 O O . THR A 1 208 ? -4.793 16.667 1.735 1.00 95.62 208 THR A O 1
ATOM 1604 N N . GLU A 1 209 ? -6.065 17.178 3.505 1.00 93.38 209 GLU A N 1
ATOM 1605 C CA . GLU A 1 209 ? -6.055 18.635 3.287 1.00 93.38 209 GLU A CA 1
ATOM 1606 C C . GLU A 1 209 ? -4.649 19.256 3.469 1.00 93.38 209 GLU A C 1
ATOM 1608 O O . GLU A 1 209 ? -4.396 20.374 3.017 1.00 93.38 209 GLU A O 1
ATOM 1613 N N . HIS A 1 210 ? -3.714 18.532 4.097 1.00 89.38 210 HIS A N 1
ATOM 1614 C CA . HIS A 1 210 ? -2.342 18.976 4.369 1.00 89.38 210 HIS A CA 1
ATOM 1615 C C . HIS A 1 210 ? -1.276 18.341 3.463 1.00 89.38 210 HIS A C 1
ATOM 1617 O O . HIS A 1 210 ? -0.080 18.527 3.704 1.00 89.38 210 HIS A O 1
ATOM 1623 N N . THR A 1 211 ? -1.669 17.613 2.416 1.00 88.81 211 THR A N 1
ATOM 1624 C CA . THR A 1 211 ? -0.736 17.037 1.439 1.00 88.81 211 THR A CA 1
ATOM 1625 C C . THR A 1 211 ? -1.109 17.426 0.010 1.00 88.81 211 THR A C 1
ATOM 1627 O O . THR A 1 211 ? -2.275 17.601 -0.321 1.00 88.81 211 THR A O 1
ATOM 1630 N N . ALA A 1 212 ? -0.100 17.569 -0.854 1.00 84.38 212 ALA A N 1
ATOM 1631 C CA . ALA A 1 212 ? -0.303 17.728 -2.296 1.00 84.38 212 ALA A CA 1
ATOM 1632 C C . ALA A 1 212 ? -0.487 16.375 -3.013 1.00 84.38 212 ALA A C 1
ATOM 1634 O O . ALA A 1 212 ? -0.853 16.341 -4.188 1.00 84.38 212 ALA A O 1
ATOM 1635 N N . GLU A 1 213 ? -0.206 15.262 -2.324 1.00 83.94 213 GLU A N 1
ATOM 1636 C CA . GLU A 1 213 ? -0.383 13.913 -2.857 1.00 83.94 213 GLU A CA 1
ATOM 1637 C C . GLU A 1 213 ? -1.867 13.539 -2.901 1.00 83.94 213 GLU A C 1
ATOM 1639 O O . GLU A 1 213 ? -2.547 13.492 -1.877 1.00 83.94 213 GLU A O 1
ATOM 1644 N N . ARG A 1 214 ? -2.353 13.221 -4.101 1.00 88.25 214 ARG A N 1
ATOM 1645 C CA . ARG A 1 214 ? -3.774 12.949 -4.359 1.00 88.25 214 ARG A CA 1
ATOM 1646 C C . ARG A 1 214 ? -4.201 11.513 -4.080 1.00 88.25 214 ARG A C 1
ATOM 1648 O O . ARG A 1 214 ? -5.394 11.242 -3.987 1.00 88.25 214 ARG A O 1
ATOM 1655 N N . ASP A 1 215 ? -3.245 10.601 -3.905 1.00 91.06 215 ASP A N 1
ATOM 1656 C CA . ASP A 1 215 ? -3.528 9.176 -3.710 1.00 91.06 215 ASP A CA 1
ATOM 1657 C C . ASP A 1 215 ? -4.440 8.954 -2.488 1.00 91.06 215 ASP A C 1
ATOM 1659 O O . ASP A 1 215 ? -5.421 8.217 -2.559 1.00 91.06 215 ASP A O 1
ATOM 1663 N N . ALA A 1 216 ? -4.179 9.658 -1.384 1.00 92.62 216 ALA A N 1
ATOM 1664 C CA . ALA A 1 216 ? -4.992 9.577 -0.172 1.00 92.62 216 ALA A CA 1
ATOM 1665 C C . ALA A 1 216 ? -6.404 10.168 -0.354 1.00 92.62 216 ALA A C 1
ATOM 1667 O O . ALA A 1 216 ? -7.389 9.555 0.062 1.00 92.62 216 ALA A O 1
ATOM 1668 N N . GLU A 1 217 ? -6.519 11.321 -1.023 1.00 92.62 217 GLU A N 1
ATOM 1669 C CA . GLU A 1 217 ? -7.810 11.950 -1.337 1.00 92.62 217 GLU A CA 1
ATOM 1670 C C . GLU A 1 217 ? -8.678 11.031 -2.204 1.00 92.62 217 GLU A C 1
ATOM 1672 O O . GLU A 1 217 ? -9.868 10.850 -1.937 1.00 92.62 217 GLU A O 1
ATOM 1677 N N . MET A 1 218 ? -8.069 10.383 -3.197 1.00 92.19 218 MET A N 1
ATOM 1678 C CA . MET A 1 218 ? -8.740 9.417 -4.055 1.00 92.19 218 MET A CA 1
ATOM 1679 C C . MET A 1 218 ? -9.323 8.254 -3.240 1.00 92.19 218 MET A C 1
ATOM 1681 O O . MET A 1 218 ? -10.507 7.951 -3.403 1.00 92.19 218 MET A O 1
ATOM 1685 N N . ILE A 1 219 ? -8.555 7.646 -2.325 1.00 94.25 219 ILE A N 1
ATOM 1686 C CA . ILE A 1 219 ? -9.070 6.578 -1.446 1.00 94.25 219 ILE A CA 1
ATOM 1687 C C . ILE A 1 219 ? -10.233 7.087 -0.595 1.00 94.25 219 ILE A C 1
ATOM 1689 O O . ILE A 1 219 ? -11.279 6.441 -0.524 1.00 94.25 219 ILE A O 1
ATOM 1693 N N . LEU A 1 220 ? -10.084 8.263 0.014 1.00 92.62 220 LEU A N 1
ATOM 1694 C CA . LEU A 1 220 ? -11.110 8.846 0.872 1.00 92.62 220 LEU A CA 1
ATOM 1695 C C . LEU A 1 220 ? -12.409 9.147 0.105 1.00 92.62 220 LEU A C 1
ATOM 1697 O O . LEU A 1 220 ? -13.505 8.943 0.634 1.00 92.62 220 LEU A O 1
ATOM 1701 N N . SER A 1 221 ? -12.299 9.590 -1.152 1.00 91.88 221 SER A N 1
ATOM 1702 C CA . SER A 1 221 ? -13.436 9.923 -2.018 1.00 91.88 221 SER A CA 1
ATOM 1703 C C . SER A 1 221 ? -14.314 8.716 -2.371 1.00 91.88 221 SER A C 1
ATOM 1705 O O . SER A 1 221 ? -15.512 8.881 -2.608 1.00 91.88 221 SER A O 1
ATOM 1707 N N . ARG A 1 222 ? -13.738 7.504 -2.356 1.00 92.06 222 ARG A N 1
ATOM 1708 C CA . ARG A 1 222 ? -14.432 6.234 -2.628 1.00 92.06 222 ARG A CA 1
ATOM 1709 C C . ARG A 1 222 ? -15.233 5.722 -1.433 1.00 92.06 222 ARG A C 1
ATOM 1711 O O . ARG A 1 222 ? -16.054 4.819 -1.589 1.00 92.06 222 ARG A O 1
ATOM 1718 N N . LEU A 1 223 ? -15.005 6.267 -0.236 1.00 91.19 223 LEU A N 1
ATOM 1719 C CA . LEU A 1 223 ? -15.661 5.780 0.972 1.00 91.19 223 LEU A CA 1
ATOM 1720 C C . LEU A 1 223 ? -17.134 6.216 1.024 1.00 91.19 223 LEU A C 1
ATOM 1722 O O . LEU A 1 223 ? -17.456 7.373 0.731 1.00 91.19 223 LEU A O 1
ATOM 1726 N N . PRO A 1 224 ? -18.053 5.319 1.430 1.00 85.12 224 PRO A N 1
ATOM 1727 C CA . PRO A 1 224 ? -19.473 5.635 1.489 1.00 85.12 224 PRO A CA 1
ATOM 1728 C C . PRO A 1 224 ? -19.745 6.687 2.571 1.00 85.12 224 PRO A C 1
ATOM 1730 O O . PRO A 1 224 ? -19.570 6.440 3.764 1.00 85.12 224 PRO A O 1
ATOM 1733 N N . LYS A 1 225 ? -20.216 7.867 2.148 1.00 71.12 225 LYS A N 1
ATOM 1734 C CA . LYS A 1 225 ? -20.485 9.010 3.040 1.00 71.12 225 LYS A CA 1
ATOM 1735 C C . LYS A 1 225 ? -21.608 8.743 4.045 1.00 71.12 225 LYS A C 1
ATOM 1737 O O . LYS A 1 225 ? -21.602 9.309 5.136 1.00 71.12 225 LYS A O 1
ATOM 1742 N N . ASP A 1 226 ? -22.552 7.876 3.696 1.00 70.62 226 ASP A N 1
ATOM 1743 C CA . ASP A 1 226 ? -23.704 7.566 4.546 1.00 70.62 226 ASP A CA 1
ATOM 1744 C C . ASP A 1 226 ? -23.317 6.705 5.756 1.00 70.62 226 ASP A C 1
ATOM 1746 O O . ASP A 1 226 ? -23.870 6.888 6.840 1.00 70.62 226 ASP A O 1
ATOM 1750 N N . SER A 1 227 ? -22.288 5.863 5.618 1.00 63.53 227 SER A N 1
ATOM 1751 C CA . SER A 1 227 ? -21.746 5.033 6.705 1.00 63.53 227 SER A CA 1
ATOM 1752 C C . SER A 1 227 ? -21.057 5.843 7.810 1.00 63.53 227 SER A C 1
ATOM 1754 O O . SER A 1 227 ? -20.761 5.307 8.872 1.00 63.53 227 SER A O 1
ATOM 1756 N N . ILE A 1 228 ? -20.802 7.132 7.568 1.00 63.47 228 ILE A N 1
ATOM 1757 C CA . ILE A 1 228 ? -20.173 8.064 8.516 1.00 63.47 228 ILE A CA 1
ATOM 1758 C C . ILE A 1 228 ? -21.238 8.756 9.383 1.00 63.47 228 ILE A C 1
ATOM 1760 O O . ILE A 1 228 ? -20.951 9.212 10.486 1.00 63.47 228 ILE A O 1
ATOM 1764 N N . ARG A 1 229 ? -22.486 8.850 8.898 1.00 54.22 229 ARG A N 1
ATOM 1765 C CA . ARG A 1 229 ? -23.580 9.557 9.587 1.00 54.22 229 ARG A CA 1
ATOM 1766 C C . ARG A 1 229 ? -24.283 8.700 10.639 1.00 54.22 229 ARG A C 1
ATOM 1768 O O . ARG A 1 229 ? -24.841 9.259 11.576 1.00 54.22 229 ARG A O 1
ATOM 1775 N N . SER A 1 230 ? -24.249 7.373 10.513 1.00 49.47 230 SER A N 1
ATOM 1776 C CA . SER A 1 230 ? -24.946 6.447 11.420 1.00 49.47 230 SER A CA 1
ATOM 1777 C C . SER A 1 230 ? -24.254 6.215 12.770 1.00 49.47 230 SER A C 1
ATOM 1779 O O . SER A 1 230 ? -24.815 5.522 13.611 1.00 49.47 230 SER A O 1
ATOM 1781 N N . SER A 1 231 ? -23.059 6.772 12.987 1.00 44.22 231 SER A N 1
ATOM 1782 C CA . SER A 1 231 ? -22.306 6.694 14.251 1.00 44.22 231 SER A CA 1
ATOM 1783 C C . SER A 1 231 ? -22.322 7.998 15.061 1.00 44.22 231 SER A C 1
ATOM 1785 O O . SER A 1 231 ? -21.703 8.074 16.119 1.00 44.22 231 SER A O 1
ATOM 1787 N N . LEU A 1 232 ? -23.051 9.025 14.606 1.00 39.94 232 LEU A N 1
ATOM 1788 C CA . LEU A 1 232 ? -23.343 10.203 15.421 1.00 39.94 232 LEU A CA 1
ATOM 1789 C C . LEU A 1 232 ? -24.678 9.986 16.148 1.00 39.94 232 LEU A C 1
ATOM 1791 O O . LEU A 1 232 ? -25.661 9.643 15.487 1.00 39.94 232 LEU A O 1
ATOM 1795 N N . PRO A 1 233 ? -24.755 10.186 17.477 1.00 33.88 233 PRO A N 1
ATOM 1796 C CA . PRO A 1 233 ? -26.032 10.133 18.173 1.00 33.88 233 PRO A CA 1
ATOM 1797 C C . PRO A 1 233 ? -26.975 11.172 17.554 1.00 33.88 233 PRO A C 1
ATOM 1799 O O . PRO A 1 233 ? -26.632 12.353 17.462 1.00 33.88 233 PRO A O 1
ATOM 1802 N N . MET A 1 234 ? -28.150 10.724 17.098 1.00 36.94 234 MET A N 1
ATOM 1803 C CA . MET A 1 234 ? -29.244 11.637 16.775 1.00 36.94 234 MET A CA 1
ATOM 1804 C C . MET A 1 234 ? -29.650 12.337 18.074 1.00 36.94 234 MET A C 1
ATOM 1806 O O . MET A 1 234 ? -30.134 11.679 18.994 1.00 36.94 234 MET A O 1
ATOM 1810 N N . TYR A 1 235 ? -29.396 13.644 18.146 1.00 40.22 235 TYR A N 1
ATOM 1811 C CA . TYR A 1 235 ? -30.013 14.528 19.133 1.00 40.22 235 TYR A CA 1
ATOM 1812 C C . TYR A 1 235 ? -31.444 14.861 18.717 1.00 40.22 235 TYR A C 1
ATOM 1814 O O . TYR A 1 235 ? -31.658 15.095 17.504 1.00 40.22 235 TYR A O 1
#

Foldseek 3Di:
DPDPPQDDPVRLVVVVVVVVVDDDDDPPCSVVPDQVLVVQLVVCVVVLVLVSNLVSLVSNCVVCQLDLVSLLSNLCSCCLSVVVLVSNLVSLVSNCVNVVAAQSSLLSNLQSCLSVLHDDPNCVSNVSYHPQPDLLSVLSSLLSQLSNCLSVVNNVSSCVSLVSSLVSCVVVVNLLSNLQSLLVNLQSCLVVLHLCNLVSLVVSVVSCVVDPDCSSVVSSVPHDPVSNVVSDDDD

Secondary structure (DSSP, 8-state):
-----PPPHHHHHHHHHHHHTSS-PPPHHHHS-TT-HHHHHHHHHHTT-HHHHHHHHHHHHHHSTT-SHHHHHHHHIIIIIS--HHHHHHHHHHHHHH-TT-HHHHHHHHHHHHHTT----HHHHHHTSPPPSSHHHHHHHHHHHHHHHHHTT-HHHHHHHHHHHHHHHHHTT-HHHHHHHHHHHHHHHHHHT-TTHHHHHHHHHHHHHT-S-HHHHHHHHTS-GGGGTTTS---

pLDDT: mean 87.78, std 15.82, range [30.95, 98.75]

Sequence (235 aa):
MQATIEPTENAAAQIEFESQRGGFTAPKAVLQPQGSFEAAAIEARGREDWNNAIEAGQSWQMDQPFAVEPAMFLSYVAAVGAEDYAAAERAARIGRVANPKDPMLANNLVFALANQDKKIDVDELLSRSAPPRDSREEAVHNATRGLVAFRAGDVQQGRTYYSLATKQSLDLNFPGQAALAASYWAREEIRARSEEAAEIWKLARTLTEHTAERDAEMILSRLPKDSIRSSLPMY

Radius of gyration: 20.64 Å; chains: 1; bounding box: 55×41×60 Å